Protein AF-A0A429GKK5-F1 (afdb_monomer)

Nearest PDB structures (foldseek):
  6ozf-assembly1_A  TM=9.343E-01  e=2.101E-17  Thermotoga maritima
  6ozg-assembly1_A  TM=9.345E-01  e=4.048E-17  Thermotoga maritima
  4xpu-assembly1_A  TM=9.116E-01  e=2.230E-17  Escherichia coli S88
  3ga2-assembly1_A  TM=8.973E-01  e=1.211E-15  Bacillus subtilis
  4enn-assembly1_A  TM=8.552E-01  e=1.376E-04  Schizosaccharomyces pombe 972h-

Radius of gyration: 22.65 Å; Cα contacts (8 Å, |Δi|>4): 664; chains: 1; bounding box: 56×44×63 Å

InterPro domains:
  IPR007581 Endonuclease V [PF04493] (124-284)
  IPR007581 Endonuclease V [PTHR28511] (121-228)
  IPR007581 Endonuclease V [cd06559] (103-288)
  IPR014048 Methylated-DNA-[protein]-cysteine S-methyltransferase, DNA binding [PF01035] (10-67)
  IPR036217 Methylated DNA-protein cysteine methyltransferase, DNA binding domain [SSF46767] (9-66)
  IPR036388 Winged helix-like DNA-binding domain superfamily [G3DSA:1.10.10.10] (5-100)

Sequence (295 aa):
MSEDLSVLDREVASVISSIPRGKVTTIKTIAESLGDKRATLAVFLSLKKLKNRGIEGWHRVVRENLQADPDAIPLLKAEGVTIRGNAVDRSFITGRVRKSAILLRMRYAQRMMRDSLVLKEVGDVRTAAGVDVAYVGDVAFGACVVMDRNFNVVEKSVVKVKALFPYIPTYLAFREFRPMYLAARRCEFDVLFVDGHGLLHPELFGEACHLGVALRKPTIGAAKSLLVGEIYGNKVFVNGIHLGWVLGGSYISPGNMISIDDSLKISKMFLLNRSQPEPLILAHMESKMASTKQS

Mean predicted aligned error: 6.01 Å

Foldseek 3Di:
DDPPAFPVLVLLLQQLVQQDQLAAEELQLSCVLLPHSLCSVVSVVSLVVCVVVVRPRSLRYAHPQQFTDPVSVVVNVVSVWDADPRHTDPVRYDSDTHRNPNVVVLVVVLLVLVVLFAADAADDWFKEKEWDWDDDPQKIKIKIWMAGLVRDTPDIFIDIDGQSGDDGPPCVLSRTVPRRLVGVLVDDGQEYEYQKQACLAPSRHMSQQVSCSVSVHWYKYWYQDRPDADDDPQFGDHPNHTAFGQDLNTTIGTHGHHHRVVSVVVFVSQDDNHRGGPNNVVSVVNNVVVVVVVD

pLDDT: mean 92.88, std 8.0, range [44.97, 98.81]

Solvent-accessible surface area (backbone atoms only — not comparable to full-atom values): 15082 Å² total; per-residue (Å²): 131,77,95,79,64,36,57,58,41,53,54,51,52,54,28,36,63,48,48,54,87,48,36,31,34,34,43,48,59,52,16,43,26,32,46,39,55,71,32,30,64,44,48,51,56,36,44,54,55,35,48,78,67,67,45,72,43,49,57,37,45,22,43,88,87,32,37,46,52,79,86,21,48,68,59,36,46,77,42,71,40,61,64,59,94,48,39,48,50,74,88,35,58,47,88,72,53,50,70,69,31,54,55,44,51,50,54,47,53,55,55,61,52,50,79,64,59,44,73,34,82,63,76,92,72,61,31,36,22,5,30,24,72,28,72,60,90,61,38,30,19,4,9,17,23,24,22,39,78,84,71,44,78,77,48,74,32,75,35,82,43,72,41,56,41,73,83,31,86,96,44,50,59,71,38,50,44,59,37,31,51,61,8,43,77,71,57,83,63,59,32,35,35,26,81,26,30,2,36,43,28,96,78,55,56,20,49,13,19,53,51,12,52,74,67,73,39,28,14,28,4,45,16,79,64,86,80,52,62,49,78,58,92,52,38,27,25,49,96,87,40,81,40,31,31,57,50,67,70,15,37,37,12,20,23,7,46,24,21,62,68,48,36,52,56,55,44,56,66,46,42,67,104,45,47,56,38,47,33,35,55,50,4,44,50,50,5,44,52,55,42,65,79,74,109

Organism: NCBI:txid2478471

Secondary structure (DSSP, 8-state):
--TT--HHHHHHHHHHTTSPTT-BEEHHHHHHHHT-GGGHHHHHHHHHHHHHTT-TTGGGEE-TT-BPPGGGHHHHHHTT--EETTEEPGGGB--------HHHHHHHHHHHHHTT----------EEEEEEEEEETTEEEEEEEEEETTS-EEEEEEEEEE-SS---TT-HHHHHHHHHHHHHTTS--SEEEESS-SSSSTTS--HHHHHHHHHTS-EEEEESS--S-EEETTEEEETTEEEEEEETTEEEEE-SS--HHHHHHHHHHT--SSSS-HHHHHHHHHHHHHHHHT-

Structure (mmCIF, N/CA/C/O backbone):
data_AF-A0A429GKK5-F1
#
_entry.id   AF-A0A429GKK5-F1
#
loop_
_atom_site.group_PDB
_atom_site.id
_atom_site.type_symbol
_atom_site.label_atom_id
_atom_site.label_alt_id
_atom_site.label_comp_id
_atom_site.label_asym_id
_atom_site.label_entity_id
_atom_site.label_seq_id
_atom_site.pdbx_PDB_ins_code
_atom_site.Cartn_x
_atom_site.Cartn_y
_atom_site.Cartn_z
_atom_site.occupancy
_atom_site.B_iso_or_equiv
_atom_site.auth_seq_id
_atom_site.auth_comp_id
_atom_site.auth_asym_id
_atom_site.auth_atom_id
_atom_site.pdbx_PDB_model_num
ATOM 1 N N . MET A 1 1 ? 0.642 -19.525 -20.343 1.00 44.97 1 MET A N 1
ATOM 2 C CA . MET A 1 1 ? 1.281 -18.219 -20.037 1.00 44.97 1 MET A CA 1
ATOM 3 C C . MET A 1 1 ? 1.795 -18.276 -18.605 1.00 44.97 1 MET A C 1
ATOM 5 O O . MET A 1 1 ? 0.989 -18.510 -17.721 1.00 44.97 1 MET A O 1
ATOM 9 N N . SER A 1 2 ? 3.113 -18.174 -18.390 1.00 46.94 2 SER A N 1
ATOM 10 C CA . SER A 1 2 ? 3.779 -18.574 -17.136 1.00 46.94 2 SER A CA 1
ATOM 11 C C . SER A 1 2 ? 3.206 -17.891 -15.887 1.00 46.94 2 SER A C 1
ATOM 13 O O . SER A 1 2 ? 3.192 -16.660 -15.832 1.00 46.94 2 SER A O 1
ATOM 15 N N . GLU A 1 3 ? 2.842 -18.673 -14.869 1.00 57.91 3 GLU A N 1
ATOM 16 C CA . GLU A 1 3 ? 2.212 -18.259 -13.597 1.00 57.91 3 GLU A CA 1
ATOM 17 C C . GLU A 1 3 ? 3.055 -17.305 -12.721 1.00 57.91 3 GLU A C 1
ATOM 19 O O . GLU A 1 3 ? 2.649 -16.904 -11.632 1.00 57.91 3 GLU A O 1
ATOM 24 N N . ASP A 1 4 ? 4.226 -16.878 -13.199 1.00 72.88 4 ASP A N 1
ATOM 25 C CA . ASP A 1 4 ? 5.244 -16.257 -12.361 1.00 72.88 4 ASP A CA 1
ATOM 26 C C . ASP A 1 4 ? 5.532 -14.766 -12.604 1.00 72.88 4 ASP A C 1
ATOM 28 O O . ASP A 1 4 ? 6.244 -14.136 -11.805 1.00 72.88 4 ASP A O 1
ATOM 32 N N . LEU A 1 5 ? 5.012 -14.194 -13.690 1.00 82.31 5 LEU A N 1
ATOM 33 C CA . LEU A 1 5 ? 5.166 -12.771 -13.997 1.00 82.31 5 LEU A CA 1
ATOM 34 C C . LEU A 1 5 ? 4.079 -11.957 -13.287 1.00 82.31 5 LEU A C 1
ATOM 36 O O . LEU A 1 5 ? 2.891 -12.278 -13.364 1.00 82.31 5 LEU A O 1
ATOM 40 N N . SER A 1 6 ? 4.489 -10.887 -12.604 1.00 84.44 6 SER A N 1
ATOM 41 C CA . SER A 1 6 ? 3.564 -9.932 -11.992 1.00 84.44 6 SER A CA 1
ATOM 42 C C . SER A 1 6 ? 2.737 -9.200 -13.059 1.00 84.44 6 SER A C 1
ATOM 44 O O . SER A 1 6 ? 2.962 -9.338 -14.267 1.00 84.44 6 SER A O 1
ATOM 46 N N . VAL A 1 7 ? 1.739 -8.418 -12.637 1.00 86.00 7 VAL A N 1
ATOM 47 C CA . VAL A 1 7 ? 1.016 -7.539 -13.572 1.00 86.00 7 VAL A CA 1
ATOM 48 C C . VAL A 1 7 ? 1.991 -6.541 -14.200 1.00 86.00 7 VAL A C 1
ATOM 50 O O . VAL A 1 7 ? 2.001 -6.397 -15.418 1.00 86.00 7 VAL A O 1
ATOM 53 N N . LEU A 1 8 ? 2.877 -5.942 -13.395 1.00 88.62 8 LEU A N 1
ATOM 54 C CA . LEU A 1 8 ? 3.890 -5.017 -13.904 1.00 88.62 8 LEU A CA 1
ATOM 55 C C . LEU A 1 8 ? 4.840 -5.697 -14.895 1.00 88.62 8 LEU A C 1
ATOM 57 O O . LEU A 1 8 ? 5.134 -5.115 -15.930 1.00 88.62 8 LEU A O 1
ATOM 61 N N . ASP A 1 9 ? 5.282 -6.927 -14.615 1.00 91.38 9 ASP A N 1
ATOM 62 C CA . ASP A 1 9 ? 6.196 -7.650 -15.508 1.00 91.38 9 ASP A CA 1
ATOM 63 C C . ASP A 1 9 ? 5.600 -7.853 -16.901 1.00 91.38 9 ASP A C 1
ATOM 65 O O . ASP A 1 9 ? 6.290 -7.700 -17.906 1.00 91.38 9 ASP A O 1
ATOM 69 N N . ARG A 1 10 ? 4.303 -8.166 -16.965 1.00 91.62 10 ARG A N 1
ATOM 70 C CA . ARG A 1 10 ? 3.584 -8.326 -18.233 1.00 91.62 10 ARG A CA 1
ATOM 71 C C . ARG A 1 10 ? 3.420 -7.000 -18.969 1.00 91.62 10 ARG A C 1
ATOM 73 O O . ARG A 1 10 ? 3.571 -6.962 -20.188 1.00 91.62 10 ARG A O 1
ATOM 80 N N . GLU A 1 11 ? 3.165 -5.917 -18.242 1.00 93.56 11 GLU A N 1
ATOM 81 C CA . GLU A 1 11 ? 3.092 -4.576 -18.826 1.00 93.56 11 GLU A CA 1
ATOM 82 C C . GLU A 1 11 ? 4.455 -4.125 -19.364 1.00 93.56 11 GLU A C 1
ATOM 84 O O . GLU A 1 11 ? 4.542 -3.698 -20.512 1.00 93.56 11 GLU A O 1
ATOM 89 N N . VAL A 1 12 ? 5.539 -4.307 -18.601 1.00 94.81 12 VAL A N 1
ATOM 90 C CA . VAL A 1 12 ? 6.910 -4.017 -19.054 1.00 94.81 12 VAL A CA 1
ATOM 91 C C . VAL A 1 12 ? 7.259 -4.861 -20.277 1.00 94.81 12 VAL A C 1
ATOM 93 O O . VAL A 1 12 ? 7.717 -4.297 -21.267 1.00 94.81 12 VAL A O 1
ATOM 96 N N . ALA A 1 13 ? 6.984 -6.171 -20.254 1.00 94.88 13 ALA A N 1
ATOM 97 C CA . ALA A 1 13 ? 7.204 -7.067 -21.391 1.00 94.88 13 ALA A CA 1
ATOM 98 C C . ALA A 1 13 ? 6.488 -6.572 -22.657 1.00 94.88 13 ALA A C 1
ATOM 100 O O . ALA A 1 13 ? 7.047 -6.595 -23.752 1.00 94.88 13 ALA A O 1
ATOM 101 N N . SER A 1 14 ? 5.268 -6.054 -22.508 1.00 94.50 14 SER A N 1
ATOM 102 C CA . SER A 1 14 ? 4.553 -5.498 -23.645 1.00 94.50 14 SER A CA 1
ATOM 103 C C . SER A 1 14 ? 5.065 -4.132 -24.109 1.00 94.50 14 SER A C 1
ATOM 105 O O . SER A 1 14 ? 4.916 -3.805 -25.288 1.00 94.50 14 SER A O 1
ATOM 107 N N . VAL A 1 15 ? 5.618 -3.307 -23.220 1.00 95.31 15 VAL A N 1
ATOM 108 C CA . VAL A 1 15 ? 6.253 -2.049 -23.629 1.00 95.31 15 VAL A CA 1
ATOM 109 C C . VAL A 1 15 ? 7.536 -2.350 -24.400 1.00 95.31 15 VAL A C 1
ATOM 111 O O . VAL A 1 15 ? 7.724 -1.802 -25.486 1.00 95.31 15 VAL A O 1
ATOM 114 N N . ILE A 1 16 ? 8.386 -3.258 -23.911 1.00 95.88 16 ILE A N 1
ATOM 115 C CA . ILE A 1 16 ? 9.652 -3.581 -24.588 1.00 95.88 16 ILE A CA 1
ATOM 116 C C . ILE A 1 16 ? 9.437 -4.246 -25.950 1.00 95.88 16 ILE A C 1
ATOM 118 O O . ILE A 1 16 ? 10.180 -3.956 -26.884 1.00 95.88 16 ILE A O 1
ATOM 122 N N . SER A 1 17 ? 8.379 -5.050 -26.110 1.00 94.06 17 SER A N 1
ATOM 123 C CA . SER A 1 17 ? 8.048 -5.674 -27.398 1.00 94.06 17 SER A CA 1
ATOM 124 C C . SER A 1 17 ? 7.627 -4.659 -28.468 1.00 94.06 17 SER A C 1
ATOM 126 O O . SER A 1 17 ? 7.609 -4.987 -29.649 1.00 94.06 17 SER A O 1
ATOM 128 N N . SER A 1 18 ? 7.278 -3.429 -28.072 1.00 94.75 18 SER A N 1
ATOM 129 C CA . SER A 1 18 ? 6.947 -2.340 -28.998 1.00 94.75 18 SER A CA 1
ATOM 130 C C . SER A 1 18 ? 8.163 -1.538 -29.470 1.00 94.75 18 SER A C 1
ATOM 132 O O . SER A 1 18 ? 8.021 -0.701 -30.360 1.00 94.75 18 SER A O 1
ATOM 134 N N . ILE A 1 19 ? 9.346 -1.767 -28.883 1.00 95.94 19 ILE A N 1
ATOM 135 C CA . ILE A 1 19 ? 10.573 -1.061 -29.261 1.00 95.94 19 ILE A CA 1
ATOM 136 C C . ILE A 1 19 ? 11.063 -1.632 -30.602 1.00 95.94 19 ILE A C 1
ATOM 138 O O . ILE A 1 19 ? 11.375 -2.829 -30.666 1.00 95.94 19 ILE A O 1
ATOM 142 N N . PRO A 1 20 ? 11.162 -0.808 -31.665 1.00 95.19 20 PRO A N 1
ATOM 143 C CA . PRO A 1 20 ? 11.623 -1.270 -32.967 1.00 95.19 20 PRO A CA 1
ATOM 144 C C . PRO A 1 20 ? 13.036 -1.852 -32.906 1.00 95.19 20 PRO A C 1
ATOM 146 O O . PRO A 1 20 ? 13.891 -1.361 -32.167 1.00 95.19 20 PRO A O 1
ATOM 149 N N . ARG A 1 21 ? 13.292 -2.862 -33.740 1.00 95.62 21 ARG A N 1
ATOM 150 C CA . ARG A 1 21 ? 14.637 -3.402 -33.955 1.00 95.62 21 ARG A CA 1
ATOM 151 C C . ARG A 1 21 ? 15.584 -2.283 -34.405 1.00 95.62 21 ARG A C 1
ATOM 153 O O . ARG A 1 21 ? 15.199 -1.441 -35.216 1.00 95.62 21 ARG A O 1
ATOM 160 N N . GLY A 1 22 ? 16.799 -2.258 -33.866 1.00 96.25 22 GLY A N 1
ATOM 161 C CA . GLY A 1 22 ? 17.778 -1.210 -34.174 1.00 96.25 22 GLY A CA 1
ATOM 162 C C . GLY A 1 22 ? 17.460 0.138 -33.520 1.00 96.25 22 GLY A C 1
ATOM 163 O O . GLY A 1 22 ? 17.993 1.164 -33.929 1.00 96.25 22 GLY A O 1
ATOM 164 N N . LYS A 1 23 ? 16.580 0.171 -32.515 1.00 97.81 23 LYS A N 1
ATOM 165 C CA . LYS A 1 23 ? 16.337 1.337 -31.660 1.00 97.81 23 LYS A CA 1
ATOM 166 C C . LYS A 1 23 ? 16.451 0.944 -30.192 1.00 97.81 23 LYS A C 1
ATOM 168 O O . LYS A 1 23 ? 16.241 -0.210 -29.831 1.00 97.81 23 LYS A O 1
ATOM 173 N N . VAL A 1 24 ? 16.766 1.924 -29.348 1.00 97.44 24 VAL A N 1
ATOM 174 C CA . VAL A 1 24 ? 16.831 1.758 -27.892 1.00 97.44 24 VAL A CA 1
ATOM 175 C C . VAL A 1 24 ? 15.932 2.759 -27.179 1.00 97.44 24 VAL A C 1
ATOM 177 O O . VAL A 1 24 ? 15.660 3.845 -27.688 1.00 97.44 24 VAL A O 1
ATOM 180 N N . THR A 1 25 ? 15.490 2.422 -25.975 1.00 97.69 25 THR A N 1
ATOM 181 C CA . THR A 1 25 ? 14.787 3.350 -25.079 1.00 97.69 25 THR A CA 1
ATOM 182 C C . THR A 1 25 ? 15.378 3.284 -23.675 1.00 97.69 25 THR A C 1
ATOM 184 O O . THR A 1 25 ? 16.184 2.399 -23.388 1.00 97.69 25 THR A O 1
ATOM 187 N N . THR A 1 26 ? 14.995 4.199 -22.786 1.00 97.31 26 THR A N 1
ATOM 188 C CA . THR A 1 26 ? 15.508 4.200 -21.412 1.00 97.31 26 THR A CA 1
ATOM 189 C C . THR A 1 26 ? 14.529 3.585 -20.416 1.00 97.31 26 THR A C 1
ATOM 191 O O . THR A 1 26 ? 13.312 3.565 -20.622 1.00 97.31 26 THR A O 1
ATOM 194 N N . ILE A 1 27 ? 15.057 3.117 -19.281 1.00 96.69 27 ILE A N 1
ATOM 195 C CA . ILE A 1 27 ? 14.243 2.632 -18.153 1.00 96.69 27 ILE A CA 1
ATOM 196 C C . ILE A 1 27 ? 13.226 3.699 -17.709 1.00 96.69 27 ILE A C 1
ATOM 198 O O . ILE A 1 27 ? 12.074 3.361 -17.427 1.00 96.69 27 ILE A O 1
ATOM 202 N N . LYS A 1 28 ? 13.609 4.984 -17.672 1.00 95.00 28 LYS A N 1
ATOM 203 C CA . LYS A 1 28 ? 12.687 6.068 -17.304 1.00 95.00 28 LYS A CA 1
ATOM 204 C C . LYS A 1 28 ? 11.595 6.259 -18.345 1.00 95.00 28 LYS A C 1
ATOM 206 O O . LYS A 1 28 ? 10.446 6.403 -17.945 1.00 95.00 28 LYS A O 1
ATOM 211 N N . THR A 1 29 ? 11.907 6.208 -19.644 1.00 95.62 29 THR A N 1
ATOM 212 C CA . THR A 1 29 ? 10.883 6.296 -20.699 1.00 95.62 29 THR A CA 1
ATOM 213 C C . THR A 1 29 ? 9.854 5.176 -20.558 1.00 95.62 29 THR A C 1
ATOM 215 O O . THR A 1 29 ? 8.654 5.422 -20.681 1.00 95.62 29 THR A O 1
ATOM 218 N N . ILE A 1 30 ? 10.285 3.960 -20.205 1.00 96.31 30 ILE A N 1
ATOM 219 C CA . ILE A 1 30 ? 9.356 2.871 -19.884 1.00 96.31 30 ILE A CA 1
ATOM 220 C C . ILE A 1 30 ? 8.530 3.216 -18.639 1.00 96.31 30 ILE A C 1
ATOM 222 O O . ILE A 1 30 ? 7.307 3.130 -18.700 1.00 96.31 30 ILE A O 1
ATOM 226 N N . ALA A 1 31 ? 9.139 3.659 -17.537 1.00 93.69 31 ALA A N 1
ATOM 227 C CA . ALA A 1 31 ? 8.407 4.044 -16.323 1.00 93.69 31 ALA A CA 1
ATOM 228 C C . ALA A 1 31 ? 7.354 5.144 -16.584 1.00 93.69 31 ALA A C 1
ATOM 230 O O . ALA A 1 31 ? 6.212 5.051 -16.130 1.00 93.69 31 ALA A O 1
ATOM 231 N N . GLU A 1 32 ? 7.699 6.152 -17.382 1.00 93.88 32 GLU A N 1
ATOM 232 C CA . GLU A 1 32 ? 6.785 7.205 -17.829 1.00 93.88 32 GLU A CA 1
ATOM 233 C C . GLU A 1 32 ? 5.659 6.647 -18.711 1.00 93.88 32 GLU A C 1
ATOM 235 O O . GLU A 1 32 ? 4.502 7.024 -18.530 1.00 93.88 32 GLU A O 1
ATOM 240 N N . SER A 1 33 ? 5.950 5.688 -19.598 1.00 93.75 33 SER A N 1
ATOM 241 C CA . SER A 1 33 ? 4.934 5.011 -20.421 1.00 93.75 33 SER A CA 1
ATOM 242 C C . SER A 1 33 ? 3.950 4.163 -19.601 1.00 93.75 33 SER A C 1
ATOM 244 O O . SER A 1 33 ? 2.792 3.994 -19.998 1.00 93.75 33 SER A O 1
ATOM 246 N N . LEU A 1 34 ? 4.385 3.657 -18.440 1.00 92.44 34 LEU A N 1
ATOM 247 C CA . LEU A 1 34 ? 3.528 2.982 -17.464 1.00 92.44 34 LEU A CA 1
ATOM 248 C C . LEU A 1 34 ? 2.672 3.978 -16.675 1.00 92.44 34 LEU A C 1
ATOM 250 O O . LEU A 1 34 ? 1.641 3.585 -16.133 1.00 92.44 34 LEU A O 1
ATOM 254 N N . GLY A 1 35 ? 3.058 5.256 -16.650 1.00 89.44 35 GLY A N 1
ATOM 255 C CA . GLY A 1 35 ? 2.281 6.354 -16.083 1.00 89.44 35 GLY A CA 1
ATOM 256 C C . GLY A 1 35 ? 2.940 7.104 -14.923 1.00 89.44 35 GLY A C 1
ATOM 257 O O . GLY A 1 35 ? 2.361 8.080 -14.452 1.00 89.44 35 GLY A O 1
ATOM 258 N N . ASP A 1 36 ? 4.118 6.682 -14.446 1.00 86.81 36 ASP A N 1
ATOM 259 C CA . ASP A 1 36 ? 4.827 7.372 -13.361 1.00 86.81 36 ASP A CA 1
ATOM 260 C C . ASP A 1 36 ? 6.330 7.047 -13.351 1.00 86.81 36 ASP A C 1
ATOM 262 O O . ASP A 1 36 ? 6.737 5.897 -13.170 1.00 86.81 36 ASP A O 1
ATOM 266 N N . LYS A 1 37 ? 7.183 8.074 -13.457 1.00 88.62 37 LYS A N 1
ATOM 267 C CA . LYS A 1 37 ? 8.650 7.921 -13.439 1.00 88.62 37 LYS A CA 1
ATOM 268 C C . LYS A 1 37 ? 9.188 7.256 -12.163 1.00 88.62 37 LYS A C 1
ATOM 270 O O . LYS A 1 37 ? 10.267 6.659 -12.192 1.00 88.62 37 LYS A O 1
ATOM 275 N N . ARG A 1 38 ? 8.448 7.309 -11.046 1.00 86.25 38 ARG A N 1
ATOM 276 C CA . ARG A 1 38 ? 8.818 6.648 -9.777 1.00 86.25 38 ARG A CA 1
ATOM 277 C C . ARG A 1 38 ? 8.877 5.123 -9.893 1.00 86.25 38 ARG A C 1
ATOM 279 O O . ARG A 1 38 ? 9.513 4.480 -9.064 1.00 86.25 38 ARG A O 1
ATOM 286 N N . ALA A 1 39 ? 8.307 4.547 -10.952 1.00 89.50 39 ALA A N 1
ATOM 287 C CA . ALA A 1 39 ? 8.402 3.124 -11.258 1.00 89.50 39 ALA A CA 1
ATOM 288 C C . ALA A 1 39 ? 9.780 2.671 -11.776 1.00 89.50 39 ALA A C 1
ATOM 290 O O . ALA A 1 39 ? 9.970 1.478 -11.981 1.00 89.50 39 ALA A O 1
ATOM 291 N N . THR A 1 40 ? 10.750 3.574 -11.966 1.00 92.81 40 THR A N 1
ATOM 292 C CA . THR A 1 40 ? 12.077 3.272 -12.547 1.00 92.81 40 THR A CA 1
ATOM 293 C C . THR A 1 40 ? 12.766 2.052 -11.917 1.00 92.81 40 THR A C 1
ATOM 295 O O . THR A 1 40 ? 13.234 1.175 -12.642 1.00 92.81 40 THR A O 1
ATOM 298 N N . LEU A 1 41 ? 12.794 1.942 -10.582 1.00 89.44 41 LEU A N 1
ATOM 299 C CA . LEU A 1 41 ? 13.400 0.784 -9.909 1.00 89.44 41 LEU A CA 1
ATOM 300 C C . LEU A 1 41 ? 12.624 -0.511 -10.186 1.00 89.44 41 LEU A C 1
ATOM 302 O O . LEU A 1 41 ? 13.227 -1.544 -10.468 1.00 89.44 41 LEU A O 1
ATOM 306 N N . ALA A 1 42 ? 11.294 -0.457 -10.149 1.00 90.56 42 ALA A N 1
ATOM 307 C CA . ALA A 1 42 ? 10.455 -1.616 -10.425 1.00 90.56 42 ALA A CA 1
ATOM 308 C C . ALA A 1 42 ? 10.573 -2.081 -11.884 1.00 90.56 42 ALA A C 1
ATOM 310 O O . ALA A 1 42 ? 10.662 -3.281 -12.131 1.00 90.56 42 ALA A O 1
ATOM 311 N N . VAL A 1 43 ? 10.669 -1.149 -12.840 1.00 94.06 43 VAL A N 1
ATOM 312 C CA . VAL A 1 43 ? 10.968 -1.459 -14.247 1.00 94.06 43 VAL A CA 1
ATOM 313 C C . VAL A 1 43 ? 12.335 -2.128 -14.367 1.00 94.06 43 VAL A C 1
ATOM 315 O O . VAL A 1 43 ? 12.450 -3.154 -15.027 1.00 94.06 43 VAL A O 1
ATOM 318 N N . PHE A 1 44 ? 13.367 -1.606 -13.700 1.00 93.81 44 PHE A N 1
ATOM 319 C CA . PHE A 1 44 ? 14.701 -2.212 -13.719 1.00 93.81 44 PHE A CA 1
ATOM 320 C C . PHE A 1 44 ? 14.711 -3.653 -13.181 1.00 93.81 44 PHE A C 1
ATOM 322 O O . PHE A 1 44 ? 15.302 -4.540 -13.797 1.00 93.81 44 PHE A O 1
ATOM 329 N N . LEU A 1 45 ? 14.038 -3.905 -12.055 1.00 91.69 45 LEU A N 1
ATOM 330 C CA . LEU A 1 45 ? 13.908 -5.251 -11.486 1.00 91.69 45 LEU A CA 1
ATOM 331 C C . LEU A 1 45 ? 13.117 -6.185 -12.411 1.00 91.69 45 LEU A C 1
ATOM 333 O O . LEU A 1 45 ? 13.509 -7.336 -12.608 1.00 91.69 45 LEU A O 1
ATOM 337 N N . SER A 1 46 ? 12.056 -5.669 -13.030 1.00 93.38 46 SER A N 1
ATOM 338 C CA . SER A 1 46 ? 11.276 -6.400 -14.024 1.00 93.38 46 SER A CA 1
ATOM 339 C C . SER A 1 46 ? 12.125 -6.790 -15.239 1.00 93.38 46 SER A C 1
ATOM 341 O O . SER A 1 46 ? 12.143 -7.956 -15.626 1.00 93.38 46 SER A O 1
ATOM 343 N N . LEU A 1 47 ? 12.933 -5.870 -15.779 1.00 94.69 47 LEU A N 1
ATOM 344 C CA . LEU A 1 47 ? 13.834 -6.139 -16.906 1.00 94.69 47 LEU A CA 1
ATOM 345 C C . LEU A 1 47 ? 14.843 -7.249 -16.601 1.00 94.69 47 LEU A C 1
ATOM 347 O O . LEU A 1 47 ? 15.057 -8.112 -17.448 1.00 94.69 47 LEU A O 1
ATOM 351 N N . LYS A 1 48 ? 15.413 -7.289 -15.388 1.00 93.25 48 LYS A N 1
ATOM 352 C CA . LYS A 1 48 ? 16.280 -8.405 -14.966 1.00 93.25 48 LYS A CA 1
ATOM 353 C C . LYS A 1 48 ? 15.547 -9.745 -15.011 1.00 93.25 48 LYS A C 1
ATOM 355 O O . LYS A 1 48 ? 16.090 -10.735 -15.489 1.00 93.25 48 LYS A O 1
ATOM 360 N N . LYS A 1 49 ? 14.303 -9.780 -14.531 1.00 91.56 49 LYS A N 1
ATOM 361 C CA . LYS A 1 49 ? 13.476 -10.991 -14.525 1.00 91.56 49 LYS A CA 1
ATOM 362 C C . LYS A 1 49 ? 13.110 -11.439 -15.942 1.00 91.56 49 LYS A C 1
ATOM 364 O O . LYS A 1 49 ? 13.145 -12.633 -16.224 1.00 91.56 49 LYS A O 1
ATOM 369 N N . LEU A 1 50 ? 12.796 -10.494 -16.828 1.00 94.00 50 LEU A N 1
ATOM 370 C CA . LEU A 1 50 ? 12.504 -10.749 -18.241 1.00 94.00 50 LEU A CA 1
ATOM 371 C C . LEU A 1 50 ? 13.744 -11.257 -18.993 1.00 94.00 50 LEU A C 1
ATOM 373 O O . LEU A 1 50 ? 13.641 -12.261 -19.697 1.00 94.00 50 LEU A O 1
ATOM 377 N N . LYS A 1 51 ? 14.917 -10.648 -18.760 1.00 94.50 51 LYS A N 1
ATOM 378 C CA . LYS A 1 51 ? 16.226 -11.109 -19.258 1.00 94.50 51 LYS A CA 1
ATOM 379 C C . LYS A 1 51 ? 16.499 -12.557 -18.856 1.00 94.50 51 LYS A C 1
ATOM 381 O O . LYS A 1 51 ? 16.738 -13.394 -19.718 1.00 94.50 51 LYS A O 1
ATOM 386 N N . ASN A 1 52 ? 16.376 -12.876 -17.566 1.00 92.44 52 ASN A N 1
ATOM 387 C CA . ASN A 1 52 ? 16.614 -14.229 -17.047 1.00 92.44 52 ASN A CA 1
ATOM 388 C C . ASN A 1 52 ? 15.643 -15.280 -17.614 1.00 92.44 52 ASN A C 1
ATOM 390 O O . ASN A 1 52 ? 15.915 -16.473 -17.537 1.00 92.44 52 ASN A O 1
ATOM 394 N N . ARG A 1 53 ? 14.506 -14.847 -18.168 1.00 90.62 53 ARG A N 1
ATOM 395 C CA . ARG A 1 53 ? 13.512 -15.710 -18.820 1.00 90.62 53 ARG A CA 1
ATOM 396 C C . ARG A 1 53 ? 13.629 -15.739 -20.342 1.00 90.62 53 ARG A C 1
ATOM 398 O O . ARG A 1 53 ? 12.794 -16.366 -20.984 1.00 90.62 53 ARG A O 1
ATOM 405 N N . GLY A 1 54 ? 14.614 -15.051 -20.918 1.00 91.44 54 GLY A N 1
ATOM 406 C CA . GLY A 1 54 ? 14.804 -14.982 -22.365 1.00 91.44 54 GLY A CA 1
ATOM 407 C C . GLY A 1 54 ? 13.680 -14.254 -23.109 1.00 91.44 54 GLY A C 1
ATOM 408 O O . GLY A 1 54 ? 13.486 -14.499 -24.295 1.00 91.44 54 GLY A O 1
ATOM 409 N N . ILE A 1 55 ? 12.918 -13.378 -22.441 1.00 92.75 55 ILE A N 1
ATOM 410 C CA . ILE A 1 55 ? 11.862 -12.594 -23.098 1.00 92.75 55 ILE A CA 1
ATOM 411 C C . ILE A 1 55 ? 12.509 -11.545 -24.000 1.00 92.75 55 ILE A C 1
ATOM 413 O O . ILE A 1 55 ? 13.192 -10.660 -23.496 1.00 92.75 55 ILE A O 1
ATOM 417 N N . GLU A 1 56 ? 12.280 -11.620 -25.312 1.00 92.69 56 GLU A N 1
ATOM 418 C CA . GLU A 1 56 ? 12.894 -10.730 -26.306 1.00 92.69 56 GLU A CA 1
ATOM 419 C C . GLU A 1 56 ? 12.627 -9.232 -26.044 1.00 92.69 56 GLU A C 1
ATOM 421 O O . GLU A 1 56 ? 11.621 -8.837 -25.453 1.00 92.69 56 GLU A O 1
ATOM 426 N N . GLY A 1 57 ? 13.536 -8.374 -26.517 1.00 93.88 57 GLY A N 1
ATOM 427 C CA . GLY A 1 57 ? 13.404 -6.916 -26.477 1.00 93.88 57 GLY A CA 1
ATOM 428 C C . GLY A 1 57 ? 14.001 -6.270 -25.227 1.00 93.88 57 GLY A C 1
ATOM 429 O O . GLY A 1 57 ? 14.234 -5.063 -25.229 1.00 93.88 57 GLY A O 1
ATOM 430 N N . TRP A 1 58 ? 14.324 -7.052 -24.189 1.00 96.31 58 TRP A N 1
ATOM 431 C CA . TRP A 1 58 ? 14.952 -6.550 -22.957 1.00 96.31 58 TRP A CA 1
ATOM 432 C C . TRP A 1 58 ? 16.274 -5.820 -23.237 1.00 96.31 58 TRP A C 1
ATOM 434 O O . TRP A 1 58 ? 16.580 -4.821 -22.588 1.00 96.31 58 TRP A O 1
ATOM 444 N N . HIS A 1 59 ? 17.030 -6.289 -24.236 1.00 96.94 59 HIS A N 1
ATOM 445 C CA . HIS A 1 59 ? 18.328 -5.747 -24.641 1.00 96.94 59 HIS A CA 1
ATOM 446 C C . HIS A 1 59 ? 18.221 -4.368 -25.298 1.00 96.94 59 HIS A C 1
ATOM 448 O O . HIS A 1 59 ? 19.205 -3.639 -25.343 1.00 96.94 59 HIS A O 1
ATOM 454 N N . ARG A 1 60 ? 17.027 -3.970 -25.760 1.00 97.81 60 ARG A N 1
ATOM 455 C CA . ARG A 1 60 ? 16.753 -2.645 -26.343 1.00 97.81 60 ARG A CA 1
ATOM 456 C C . ARG A 1 60 ? 16.510 -1.563 -25.284 1.00 97.81 60 ARG A C 1
ATOM 458 O O . ARG A 1 60 ? 16.185 -0.426 -25.627 1.00 97.81 60 ARG A O 1
ATOM 465 N N . VAL A 1 61 ? 16.666 -1.888 -23.999 1.00 97.56 61 VAL A N 1
ATOM 466 C CA . VAL A 1 61 ? 16.473 -0.952 -22.887 1.00 97.56 61 VAL A CA 1
ATOM 467 C C . VAL A 1 61 ? 17.804 -0.606 -22.228 1.00 97.56 61 VAL A C 1
ATOM 469 O O . VAL A 1 61 ? 18.529 -1.481 -21.760 1.00 97.56 61 VAL A O 1
ATOM 472 N N . VAL A 1 62 ? 18.106 0.689 -22.144 1.00 97.00 62 VAL A N 1
ATOM 473 C CA . VAL A 1 62 ? 19.352 1.222 -21.576 1.00 97.00 62 VAL A CA 1
ATOM 474 C C . VAL A 1 62 ? 19.099 2.072 -20.330 1.00 97.00 62 VAL A C 1
ATOM 476 O O . VAL A 1 62 ? 17.971 2.471 -20.021 1.00 97.00 62 VAL A O 1
ATOM 479 N N . ARG A 1 63 ? 20.164 2.369 -19.582 1.00 95.44 63 ARG A N 1
ATOM 480 C CA . ARG A 1 63 ? 20.115 3.333 -18.473 1.00 95.44 63 ARG A CA 1
ATOM 481 C C . ARG A 1 63 ? 19.902 4.761 -18.990 1.00 95.44 63 ARG A C 1
ATOM 483 O O . ARG A 1 63 ? 20.130 5.052 -20.158 1.00 95.44 63 ARG A O 1
ATOM 490 N N . GLU A 1 64 ? 19.538 5.675 -18.091 1.00 93.12 64 GLU A N 1
ATOM 491 C CA . GLU A 1 64 ? 19.354 7.104 -18.409 1.00 93.12 64 GLU A CA 1
ATOM 492 C C . GLU A 1 64 ? 20.588 7.763 -19.035 1.00 93.12 64 GLU A C 1
ATOM 494 O O . GLU A 1 64 ? 20.474 8.614 -19.909 1.00 93.12 64 GLU A O 1
ATOM 499 N N . ASN A 1 65 ? 21.781 7.340 -18.619 1.00 94.19 65 ASN A N 1
ATOM 500 C CA . ASN A 1 65 ? 23.051 7.798 -19.178 1.00 94.19 65 ASN A CA 1
ATOM 501 C C . ASN A 1 65 ? 23.464 7.039 -20.455 1.00 94.19 65 ASN A C 1
ATOM 503 O O . ASN A 1 65 ? 24.628 7.103 -20.845 1.00 94.19 65 ASN A O 1
ATOM 507 N N . LEU A 1 66 ? 22.528 6.320 -21.087 1.00 95.38 66 LEU A N 1
ATOM 508 C CA . LEU A 1 66 ? 22.693 5.572 -22.341 1.00 95.38 66 LEU A CA 1
ATOM 509 C C . LEU A 1 66 ? 23.707 4.431 -22.277 1.00 95.38 66 LEU A C 1
ATOM 511 O O . LEU A 1 66 ? 24.238 3.995 -23.296 1.00 95.38 66 LEU A O 1
ATOM 515 N N . GLN A 1 67 ? 23.954 3.932 -21.070 1.00 97.19 67 GLN A N 1
ATOM 516 C CA . GLN A 1 67 ? 24.761 2.742 -20.855 1.00 97.19 67 GLN A CA 1
ATOM 517 C C . GLN A 1 67 ? 23.884 1.499 -21.039 1.00 97.19 67 GLN A C 1
ATOM 519 O O . GLN A 1 67 ? 22.877 1.335 -20.337 1.00 97.19 67 GLN A O 1
ATOM 524 N N . ALA A 1 68 ? 24.266 0.638 -21.981 1.00 96.00 68 ALA A N 1
ATOM 525 C CA . ALA A 1 68 ? 23.659 -0.671 -22.184 1.00 96.00 68 ALA A CA 1
ATOM 526 C C . ALA A 1 68 ? 24.115 -1.673 -21.112 1.00 96.00 68 ALA A C 1
ATOM 528 O O . ALA A 1 68 ? 25.200 -1.554 -20.538 1.00 96.00 68 ALA A O 1
ATOM 529 N N . ASP A 1 69 ? 23.276 -2.674 -20.846 1.00 95.56 69 ASP A N 1
ATOM 530 C CA . ASP A 1 69 ? 23.696 -3.873 -20.117 1.00 95.56 69 ASP A CA 1
ATOM 531 C C . ASP A 1 69 ? 24.755 -4.621 -20.958 1.00 95.56 69 ASP A C 1
ATOM 533 O O . ASP A 1 69 ? 24.561 -4.741 -22.170 1.00 95.56 69 ASP A O 1
ATOM 537 N N . PRO A 1 70 ? 25.867 -5.113 -20.378 1.00 95.94 70 PRO A N 1
ATOM 538 C CA . PRO A 1 70 ? 26.908 -5.803 -21.144 1.00 95.94 70 PRO A CA 1
ATOM 539 C C . PRO A 1 70 ? 26.384 -6.964 -21.996 1.00 95.94 70 PRO A C 1
ATOM 541 O O . PRO A 1 70 ? 26.788 -7.110 -23.150 1.00 95.94 70 PRO A O 1
ATOM 544 N N . ASP A 1 71 ? 25.408 -7.717 -21.482 1.00 95.69 71 ASP A N 1
ATOM 545 C CA . ASP A 1 71 ? 24.832 -8.865 -22.188 1.00 95.69 71 ASP A CA 1
ATOM 546 C C . ASP A 1 71 ? 23.921 -8.428 -23.351 1.00 95.69 71 ASP A C 1
ATOM 548 O O . ASP A 1 71 ? 23.599 -9.221 -24.234 1.00 95.69 71 ASP A O 1
ATOM 552 N N . ALA A 1 72 ? 23.498 -7.159 -23.380 1.00 96.31 72 ALA A N 1
ATOM 553 C CA . ALA A 1 72 ? 22.702 -6.591 -24.464 1.00 96.31 72 ALA A CA 1
ATOM 554 C C . ALA A 1 72 ? 23.561 -6.161 -25.663 1.00 96.31 72 ALA A C 1
ATOM 556 O O . ALA A 1 72 ? 23.048 -6.061 -26.777 1.00 96.31 72 ALA A O 1
ATOM 557 N N . ILE A 1 73 ? 24.858 -5.902 -25.466 1.00 96.81 73 ILE A N 1
ATOM 558 C CA . ILE A 1 73 ? 25.732 -5.306 -26.489 1.00 96.81 73 ILE A CA 1
ATOM 559 C C . ILE A 1 73 ? 25.826 -6.163 -27.760 1.00 96.81 73 ILE A C 1
ATOM 561 O O . ILE A 1 73 ? 25.658 -5.596 -28.844 1.00 96.81 73 ILE A O 1
ATOM 565 N N . PRO A 1 74 ? 26.060 -7.491 -27.693 1.00 97.19 74 PRO A N 1
ATOM 566 C CA . PRO A 1 74 ? 26.124 -8.314 -28.901 1.00 97.19 74 PRO A CA 1
ATOM 567 C C . PRO A 1 74 ? 24.804 -8.293 -29.681 1.00 97.19 74 PRO A C 1
ATOM 569 O O . PRO A 1 74 ? 24.807 -8.170 -30.905 1.00 97.19 74 PRO A O 1
ATOM 572 N N . LEU A 1 75 ? 23.678 -8.334 -28.962 1.00 97.06 75 LEU A N 1
ATOM 573 C CA . LEU A 1 75 ? 22.334 -8.317 -29.539 1.00 97.06 75 LEU A CA 1
ATOM 574 C C . LEU A 1 75 ? 22.038 -6.977 -30.218 1.00 97.06 75 LEU A C 1
ATOM 576 O O . LEU A 1 75 ? 21.571 -6.944 -31.350 1.00 97.06 75 LEU A O 1
ATOM 580 N N . LEU A 1 76 ? 22.371 -5.864 -29.565 1.00 97.62 76 LEU A N 1
ATOM 581 C CA . LEU A 1 76 ? 22.197 -4.522 -30.118 1.00 97.62 76 LEU A CA 1
ATOM 582 C C . LEU A 1 76 ? 23.062 -4.290 -31.363 1.00 97.62 76 LEU A C 1
ATOM 584 O O . LEU A 1 76 ? 22.579 -3.739 -32.352 1.00 97.62 76 LEU A O 1
ATOM 588 N N . LYS A 1 77 ? 24.318 -4.752 -31.356 1.00 97.38 77 LYS A N 1
ATOM 589 C CA . LYS A 1 77 ? 25.193 -4.688 -32.538 1.00 97.38 77 LYS A CA 1
ATOM 590 C C . LYS A 1 77 ? 24.634 -5.508 -33.702 1.00 97.38 77 LYS A C 1
ATOM 592 O O . LYS A 1 77 ? 24.652 -5.028 -34.831 1.00 97.38 77 LYS A O 1
ATOM 597 N N . ALA A 1 78 ? 24.070 -6.687 -33.433 1.00 97.44 78 ALA A N 1
ATOM 598 C CA . ALA A 1 78 ? 23.385 -7.505 -34.439 1.00 97.44 78 ALA A CA 1
ATOM 599 C C . ALA A 1 78 ? 22.100 -6.852 -34.997 1.00 97.44 78 ALA A C 1
ATOM 601 O O . ALA A 1 78 ? 21.567 -7.278 -36.023 1.00 97.44 78 ALA A O 1
ATOM 602 N N . GLU A 1 79 ? 21.592 -5.808 -34.341 1.00 97.50 79 GLU A N 1
ATOM 603 C CA . GLU A 1 79 ? 20.500 -4.962 -34.830 1.00 97.50 79 GLU A CA 1
ATOM 604 C C . GLU A 1 79 ? 20.981 -3.662 -35.497 1.00 97.50 79 GLU A C 1
ATOM 606 O O . GLU A 1 79 ? 20.155 -2.835 -35.880 1.00 97.50 79 GLU A O 1
ATOM 611 N N . GLY A 1 80 ? 22.294 -3.470 -35.650 1.00 97.56 80 GLY A N 1
ATOM 612 C CA . GLY A 1 80 ? 22.884 -2.287 -36.281 1.00 97.56 80 GLY A CA 1
ATOM 613 C C . GLY A 1 80 ? 23.045 -1.078 -35.354 1.00 97.56 80 GLY A C 1
ATOM 614 O O . GLY A 1 80 ? 23.333 0.019 -35.829 1.00 97.56 80 GLY A O 1
ATOM 615 N N . VAL A 1 81 ? 22.873 -1.245 -34.038 1.00 97.69 81 VAL A N 1
ATOM 616 C CA . VAL A 1 81 ? 23.046 -0.153 -33.069 1.00 97.69 81 VAL A CA 1
ATOM 617 C C . VAL A 1 81 ? 24.530 0.144 -32.856 1.00 97.69 81 VAL A C 1
ATOM 619 O O . VAL A 1 81 ? 25.321 -0.747 -32.540 1.00 97.69 81 VAL A O 1
ATOM 622 N N . THR A 1 82 ? 24.913 1.417 -32.983 1.00 97.69 82 THR A N 1
ATOM 623 C CA . THR A 1 82 ? 26.292 1.858 -32.727 1.00 97.69 82 THR A CA 1
ATOM 624 C C . THR A 1 82 ? 26.547 2.019 -31.228 1.00 97.69 82 THR A C 1
ATOM 626 O O . THR A 1 82 ? 25.841 2.762 -30.543 1.00 97.69 82 THR A O 1
ATOM 629 N N . ILE A 1 83 ? 27.581 1.334 -30.723 1.00 96.25 83 ILE A N 1
ATOM 630 C CA . ILE A 1 83 ? 27.957 1.306 -29.300 1.00 96.25 83 ILE A CA 1
ATOM 631 C C . ILE A 1 83 ? 29.478 1.449 -29.158 1.00 96.25 83 ILE A C 1
ATOM 633 O O . ILE A 1 83 ? 30.227 0.722 -29.816 1.00 96.25 83 ILE A O 1
ATOM 637 N N . ARG A 1 84 ? 29.939 2.343 -28.271 1.00 95.12 84 ARG A N 1
ATOM 638 C CA . ARG A 1 84 ? 31.356 2.495 -27.884 1.00 95.12 84 ARG A CA 1
ATOM 639 C C . ARG A 1 84 ? 31.534 2.138 -26.410 1.00 95.12 84 ARG A C 1
ATOM 641 O O . ARG A 1 84 ? 30.966 2.797 -25.542 1.00 95.12 84 ARG A O 1
ATOM 648 N N . GLY A 1 85 ? 32.306 1.090 -26.120 1.00 94.12 85 GLY A N 1
ATOM 649 C CA . GLY A 1 85 ? 32.284 0.468 -24.792 1.00 94.12 85 GLY A CA 1
ATOM 650 C C . GLY A 1 85 ? 30.867 -0.026 -24.494 1.00 94.12 85 GLY A C 1
ATOM 651 O O . GLY A 1 85 ? 30.365 -0.883 -25.217 1.00 94.12 85 GLY A O 1
ATOM 652 N N . ASN A 1 86 ? 30.205 0.596 -23.516 1.00 94.62 86 ASN A N 1
ATOM 653 C CA . ASN A 1 86 ? 28.798 0.344 -23.180 1.00 94.62 86 ASN A CA 1
ATOM 654 C C . ASN A 1 86 ? 27.869 1.513 -23.567 1.00 94.62 86 ASN A C 1
ATOM 656 O O . ASN A 1 86 ? 26.654 1.419 -23.389 1.00 94.62 86 ASN A O 1
ATOM 660 N N . ALA A 1 87 ? 28.418 2.616 -24.086 1.00 96.94 87 ALA A N 1
ATOM 661 C CA . ALA A 1 87 ? 27.660 3.814 -24.419 1.00 96.94 87 ALA A CA 1
ATOM 662 C C . ALA A 1 87 ? 27.008 3.683 -25.800 1.00 96.94 87 ALA A C 1
ATOM 664 O O . ALA A 1 87 ? 27.700 3.506 -26.808 1.00 96.94 87 ALA A O 1
ATOM 665 N N . VAL A 1 88 ? 25.682 3.794 -25.842 1.00 96.81 88 VAL A N 1
ATOM 666 C CA . VAL A 1 88 ? 24.892 3.768 -27.078 1.00 96.81 88 VAL A CA 1
ATOM 667 C C . VAL A 1 88 ? 24.841 5.157 -27.712 1.00 96.81 88 VAL A C 1
ATOM 669 O O . VAL A 1 88 ? 24.651 6.162 -27.022 1.00 96.81 88 VAL A O 1
ATOM 672 N N . ASP A 1 89 ? 24.990 5.221 -29.036 1.00 97.00 89 ASP A N 1
ATOM 673 C CA . ASP A 1 89 ? 24.850 6.468 -29.785 1.00 97.00 89 ASP A CA 1
ATOM 674 C C . ASP A 1 89 ? 23.409 7.013 -29.702 1.00 97.00 89 ASP A C 1
ATOM 676 O O . ASP A 1 89 ? 22.419 6.291 -29.857 1.00 97.00 89 ASP A O 1
ATOM 680 N N . ARG A 1 90 ? 23.283 8.322 -29.452 1.00 95.62 90 ARG A N 1
ATOM 681 C CA . ARG A 1 90 ? 21.998 8.997 -29.212 1.00 95.62 90 ARG A CA 1
ATOM 682 C C . ARG A 1 90 ? 21.029 8.914 -30.391 1.00 95.62 90 ARG A C 1
ATOM 684 O O . ARG A 1 90 ? 19.822 8.949 -30.169 1.00 95.62 90 ARG A O 1
ATOM 691 N N . SER A 1 91 ? 21.522 8.775 -31.620 1.00 96.44 91 SER A N 1
ATOM 692 C CA . SER A 1 91 ? 20.693 8.662 -32.832 1.00 96.44 91 SER A CA 1
ATOM 693 C C . SER A 1 91 ? 19.803 7.405 -32.858 1.00 96.44 91 SER A C 1
ATOM 695 O O . SER A 1 91 ? 18.803 7.343 -33.586 1.00 96.44 91 SER A O 1
ATOM 697 N N . PHE A 1 92 ? 20.115 6.411 -32.022 1.00 96.69 92 PHE A N 1
ATOM 698 C CA . PHE A 1 92 ? 19.345 5.174 -31.892 1.00 96.69 92 PHE A CA 1
ATOM 699 C C . PHE A 1 92 ? 18.232 5.260 -30.841 1.00 96.69 92 PHE A C 1
ATOM 701 O O . PHE A 1 92 ? 17.405 4.350 -30.765 1.00 96.69 92 PHE A O 1
ATOM 708 N N . ILE A 1 93 ? 18.158 6.343 -30.061 1.00 96.06 93 ILE A N 1
ATOM 709 C CA . ILE A 1 93 ? 17.116 6.516 -29.045 1.00 96.06 93 ILE A CA 1
ATOM 710 C C . ILE A 1 93 ? 15.753 6.715 -29.713 1.00 96.06 93 ILE A C 1
ATOM 712 O O . ILE A 1 93 ? 15.600 7.487 -30.659 1.00 96.06 93 ILE A O 1
ATOM 716 N N . THR A 1 94 ? 14.734 6.052 -29.174 1.00 94.75 94 THR A N 1
ATOM 717 C CA . THR A 1 94 ? 13.330 6.297 -29.492 1.00 94.75 94 THR A CA 1
ATOM 718 C C . THR A 1 94 ? 12.517 6.551 -28.225 1.00 94.75 94 THR A C 1
ATOM 720 O O . THR A 1 94 ? 12.612 5.822 -27.235 1.00 94.75 94 THR A O 1
ATOM 723 N N . GLY A 1 95 ? 11.670 7.582 -28.276 1.00 87.12 95 GLY A N 1
ATOM 724 C CA . GLY A 1 95 ? 10.599 7.806 -27.299 1.00 87.12 95 GLY A CA 1
ATOM 725 C C . GLY A 1 95 ? 9.277 7.134 -27.687 1.00 87.12 95 GLY A C 1
ATOM 726 O O . GLY A 1 95 ? 8.313 7.173 -26.925 1.00 87.12 95 GLY A O 1
ATOM 727 N N . ARG A 1 96 ? 9.197 6.533 -28.883 1.00 86.19 96 ARG A N 1
ATOM 728 C CA . ARG A 1 96 ? 7.997 5.836 -29.360 1.00 86.19 96 ARG A CA 1
ATOM 729 C C . ARG A 1 96 ? 7.961 4.437 -28.757 1.00 86.19 96 ARG A C 1
ATOM 731 O O . ARG A 1 96 ? 8.535 3.508 -29.313 1.00 86.19 96 ARG A O 1
ATOM 738 N N . VAL A 1 97 ? 7.287 4.322 -27.621 1.00 90.69 97 VAL A N 1
ATOM 739 C CA . VAL A 1 97 ? 6.980 3.054 -26.952 1.00 90.69 97 VAL A CA 1
ATOM 740 C C . VAL A 1 97 ? 5.480 2.969 -26.679 1.00 90.69 97 VAL A C 1
ATOM 742 O O . VAL A 1 97 ? 4.798 3.997 -26.580 1.00 90.69 97 VAL A O 1
ATOM 745 N N . ARG A 1 98 ? 4.945 1.752 -26.551 1.00 91.75 98 ARG A N 1
ATOM 746 C CA . ARG A 1 98 ? 3.553 1.523 -26.145 1.00 91.75 98 ARG A CA 1
ATOM 747 C C . ARG A 1 98 ? 3.281 2.253 -24.827 1.00 91.75 98 ARG A C 1
ATOM 749 O O . ARG A 1 98 ? 3.968 2.032 -23.836 1.00 91.75 98 ARG A O 1
ATOM 756 N N . LYS A 1 99 ? 2.233 3.078 -24.791 1.00 89.88 99 LYS A N 1
ATOM 757 C CA . LYS A 1 99 ? 1.734 3.678 -23.547 1.00 89.88 99 LYS A CA 1
ATOM 758 C C . LYS A 1 99 ? 0.772 2.706 -22.872 1.00 89.88 99 LYS A C 1
ATOM 760 O O . LYS A 1 99 ? -0.377 2.583 -23.286 1.00 89.88 99 LYS A O 1
ATOM 765 N N . SER A 1 100 ? 1.252 2.003 -21.852 1.00 85.69 100 SER A N 1
ATOM 766 C CA . SER A 1 100 ? 0.406 1.160 -20.999 1.00 85.69 100 SER A CA 1
ATOM 767 C C . SER A 1 100 ? -0.503 2.020 -20.114 1.00 85.69 100 SER A C 1
ATOM 769 O O . SER A 1 100 ? -1.707 1.776 -20.021 1.00 85.69 100 SER A O 1
ATOM 771 N N . ALA A 1 101 ? 0.070 3.060 -19.493 1.00 86.56 101 ALA A N 1
ATOM 772 C CA . ALA A 1 101 ? -0.595 3.927 -18.522 1.00 86.56 101 ALA A CA 1
ATOM 773 C C . ALA A 1 101 ? -1.271 3.168 -17.356 1.00 86.56 101 ALA A C 1
ATOM 775 O O . ALA A 1 101 ? -2.162 3.715 -16.705 1.00 86.56 101 ALA A O 1
ATOM 776 N N . ILE A 1 102 ? -0.865 1.924 -17.064 1.00 84.62 102 ILE A N 1
ATOM 777 C CA . ILE A 1 102 ? -1.446 1.108 -15.990 1.00 84.62 102 ILE A CA 1
ATOM 778 C C . ILE A 1 102 ? -1.401 1.816 -14.630 1.00 84.62 102 ILE A C 1
ATOM 780 O O . ILE A 1 102 ? -2.394 1.813 -13.910 1.00 84.62 102 ILE A O 1
ATOM 784 N N . LEU A 1 103 ? -0.310 2.516 -14.309 1.00 84.38 103 LEU A N 1
ATOM 785 C CA . LEU A 1 103 ? -0.154 3.254 -13.053 1.00 84.38 103 LEU A CA 1
ATOM 786 C C . LEU A 1 103 ? -1.089 4.467 -12.975 1.00 84.38 103 LEU A C 1
ATOM 788 O O . LEU A 1 103 ? -1.550 4.824 -11.890 1.00 84.38 103 LEU A O 1
ATOM 792 N N . LEU A 1 104 ? -1.398 5.089 -14.116 1.00 82.75 104 LEU A N 1
ATOM 793 C CA . LEU A 1 104 ? -2.398 6.157 -14.190 1.00 82.75 104 LEU A CA 1
ATOM 794 C C . LEU A 1 104 ? -3.808 5.591 -14.023 1.00 82.75 104 LEU A C 1
ATOM 796 O O . LEU A 1 104 ? -4.590 6.144 -13.255 1.00 82.75 104 LEU A O 1
ATOM 800 N N . ARG A 1 105 ? -4.120 4.465 -14.676 1.00 84.12 105 ARG A N 1
ATOM 801 C CA . ARG A 1 105 ? -5.416 3.778 -14.540 1.00 84.12 105 ARG A CA 1
ATOM 802 C C . ARG A 1 105 ? -5.662 3.304 -13.114 1.00 84.12 105 ARG A C 1
ATOM 804 O O . ARG A 1 105 ? -6.760 3.470 -12.605 1.00 84.12 105 ARG A O 1
ATOM 811 N N . MET A 1 106 ? -4.637 2.767 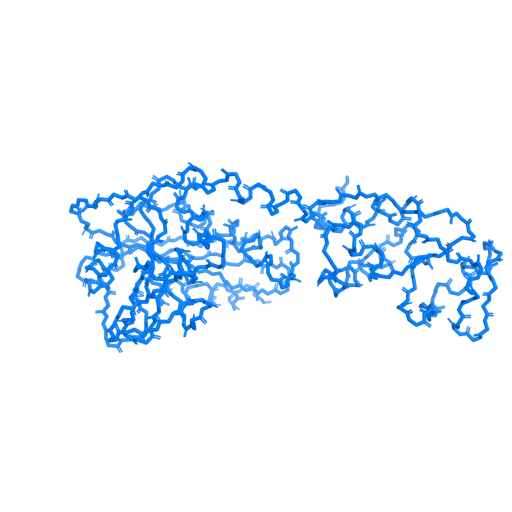-12.457 1.00 82.50 106 MET A N 1
ATOM 812 C CA . MET A 1 106 ? -4.685 2.373 -11.051 1.00 82.50 106 MET A CA 1
ATOM 813 C C . MET A 1 106 ? -5.007 3.578 -10.159 1.00 82.50 106 MET A C 1
ATOM 815 O O . MET A 1 106 ? -5.956 3.521 -9.380 1.00 82.50 106 MET A O 1
ATOM 819 N N . ARG A 1 107 ? -4.290 4.700 -10.321 1.00 78.56 107 ARG A N 1
ATOM 820 C CA . ARG A 1 107 ? -4.579 5.939 -9.576 1.00 78.56 107 ARG A CA 1
ATOM 821 C C . ARG A 1 107 ? -5.990 6.463 -9.857 1.00 78.56 107 ARG A C 1
ATOM 823 O O . ARG A 1 107 ? -6.667 6.910 -8.939 1.00 78.56 107 ARG A O 1
ATOM 830 N N . TYR A 1 108 ? -6.440 6.392 -11.107 1.00 82.19 108 TYR A N 1
ATOM 831 C CA . TYR A 1 108 ? -7.801 6.767 -11.477 1.00 82.19 108 TYR A CA 1
ATOM 832 C C . TYR A 1 108 ? -8.837 5.870 -10.790 1.00 82.19 108 TYR A C 1
ATOM 834 O O . TYR A 1 108 ? -9.771 6.387 -10.194 1.00 82.19 108 TYR A O 1
ATOM 842 N N . ALA A 1 109 ? -8.637 4.549 -10.775 1.00 80.94 109 ALA A N 1
ATOM 843 C CA . ALA A 1 109 ? -9.523 3.616 -10.082 1.00 80.94 109 ALA A CA 1
ATOM 844 C C . ALA A 1 109 ? -9.613 3.911 -8.574 1.00 80.94 109 ALA A C 1
ATOM 846 O O . ALA A 1 109 ? -10.713 3.943 -8.032 1.00 80.94 109 ALA A O 1
ATOM 847 N N . GLN A 1 110 ? -8.488 4.212 -7.913 1.00 76.31 110 GLN A N 1
ATOM 848 C CA . GLN A 1 110 ? -8.495 4.669 -6.515 1.00 76.31 110 GLN A CA 1
ATOM 849 C C . GLN A 1 110 ? -9.316 5.946 -6.323 1.00 76.31 110 GLN A C 1
ATOM 851 O O . GLN A 1 110 ? -10.100 6.030 -5.382 1.00 76.31 110 GLN A O 1
ATOM 856 N N . ARG A 1 111 ? -9.169 6.928 -7.221 1.00 77.56 111 ARG A N 1
ATOM 857 C CA . ARG A 1 111 ? -9.950 8.171 -7.167 1.00 77.56 111 ARG A CA 1
ATOM 858 C C . ARG A 1 111 ? -11.440 7.926 -7.375 1.00 77.56 111 ARG A C 1
ATOM 860 O O . ARG A 1 111 ? -12.227 8.489 -6.637 1.00 77.56 111 ARG A O 1
ATOM 867 N N . MET A 1 112 ? -11.826 7.045 -8.293 1.00 84.25 112 MET A N 1
ATOM 868 C CA . MET A 1 112 ? -13.237 6.693 -8.493 1.00 84.25 112 MET A CA 1
ATOM 869 C C . MET A 1 112 ? -13.849 6.010 -7.262 1.00 84.25 112 MET A C 1
ATOM 871 O O . MET A 1 112 ? -15.021 6.208 -6.961 1.00 84.25 112 MET A O 1
ATOM 875 N N . MET A 1 113 ? -13.066 5.226 -6.512 1.00 85.56 113 MET A N 1
ATOM 876 C CA . MET A 1 113 ? -13.542 4.619 -5.262 1.00 85.56 113 MET A CA 1
ATOM 877 C C . MET A 1 113 ? -13.756 5.640 -4.141 1.00 85.56 113 MET A C 1
ATOM 879 O O . MET A 1 113 ? -14.538 5.373 -3.230 1.00 85.56 113 MET A O 1
ATOM 883 N N . ARG A 1 114 ? -13.106 6.808 -4.207 1.00 86.94 114 ARG A N 1
ATOM 884 C CA . ARG A 1 114 ? -13.313 7.894 -3.243 1.00 86.94 114 ARG A CA 1
ATOM 885 C C . ARG A 1 114 ? -14.754 8.385 -3.235 1.00 86.94 114 ARG A C 1
ATOM 887 O O . ARG A 1 114 ? -15.267 8.683 -2.164 1.00 86.94 114 ARG A O 1
ATOM 894 N N . ASP A 1 115 ? -15.424 8.389 -4.382 1.00 88.31 115 ASP A N 1
ATOM 895 C CA . ASP A 1 115 ? -16.826 8.815 -4.479 1.00 88.31 115 ASP A CA 1
ATOM 896 C C . ASP A 1 115 ? -17.788 7.834 -3.784 1.00 88.31 115 ASP A C 1
ATOM 898 O O . ASP A 1 115 ? -18.934 8.167 -3.504 1.00 88.31 115 ASP A O 1
ATOM 902 N N . SER A 1 116 ? -17.320 6.620 -3.469 1.00 91.81 116 SER A N 1
ATOM 903 C CA . SER A 1 116 ? -18.065 5.623 -2.687 1.00 91.81 116 SER A CA 1
ATOM 904 C C . SER A 1 116 ? -17.809 5.720 -1.179 1.00 91.81 116 SER A C 1
ATOM 906 O O . SER A 1 116 ? -18.314 4.889 -0.421 1.00 91.81 116 SER A O 1
ATOM 908 N N . LEU A 1 117 ? -16.994 6.681 -0.734 1.00 94.44 117 LEU A N 1
ATOM 909 C CA . LEU A 1 117 ? -16.680 6.869 0.674 1.00 94.44 117 LEU A CA 1
ATOM 910 C C . LEU A 1 117 ? -17.905 7.381 1.432 1.00 94.44 117 LEU A C 1
ATOM 912 O O . LEU A 1 117 ? -18.493 8.398 1.074 1.00 94.44 117 LEU A O 1
ATOM 916 N N . VAL A 1 118 ? -18.251 6.709 2.526 1.00 96.88 118 VAL A N 1
ATOM 917 C CA . VAL A 1 118 ? -19.346 7.124 3.407 1.00 96.88 118 VAL A CA 1
ATOM 918 C C . VAL A 1 118 ? -18.768 7.431 4.777 1.00 96.88 118 VAL A C 1
ATOM 920 O O . VAL A 1 118 ? -18.072 6.596 5.337 1.00 96.88 118 VAL A O 1
ATOM 923 N N . LEU A 1 119 ? -19.075 8.589 5.356 1.00 97.88 119 LEU A N 1
ATOM 924 C CA . LEU A 1 119 ? -18.763 8.896 6.755 1.00 97.88 119 LEU A CA 1
ATOM 925 C C . LEU A 1 119 ? -20.078 8.997 7.518 1.00 97.88 119 LEU A C 1
ATOM 927 O O . LEU A 1 119 ? -20.982 9.716 7.101 1.00 97.88 119 LEU A O 1
ATOM 931 N N . LYS A 1 120 ? -20.204 8.239 8.604 1.00 97.69 120 LYS A N 1
ATOM 932 C CA . LYS A 1 120 ? -21.416 8.192 9.426 1.00 97.69 120 LYS A CA 1
ATOM 933 C C . LYS A 1 120 ? -21.095 7.662 10.811 1.00 97.69 120 LYS A C 1
ATOM 935 O O . LYS A 1 120 ? -20.069 7.013 10.985 1.00 97.69 120 LYS A O 1
ATOM 940 N N . GLU A 1 121 ? -21.980 7.897 11.764 1.00 97.25 121 GLU A N 1
ATOM 941 C CA . GLU A 1 121 ? -21.835 7.311 13.090 1.00 97.25 121 GLU A CA 1
ATOM 942 C C . GLU A 1 121 ? -21.896 5.778 13.045 1.00 97.25 121 GLU A C 1
ATOM 944 O O . GLU A 1 121 ? -22.599 5.180 12.218 1.00 97.25 121 GLU A O 1
ATOM 949 N N . VAL A 1 122 ? -21.132 5.145 13.932 1.00 95.69 122 VAL A N 1
ATOM 950 C CA . VAL A 1 122 ? -21.114 3.691 14.110 1.00 95.69 122 VAL A CA 1
ATOM 951 C C . VAL A 1 122 ? -21.894 3.345 15.371 1.00 95.69 122 VAL A C 1
ATOM 953 O O . VAL A 1 122 ? -21.757 3.997 16.402 1.00 95.69 122 VAL A O 1
ATOM 956 N N . GLY A 1 123 ? -22.727 2.307 15.274 1.00 92.88 123 GLY A N 1
ATOM 957 C CA . GLY A 1 123 ? -23.480 1.787 16.412 1.00 92.88 123 GLY A CA 1
ATOM 958 C C . GLY A 1 123 ? -22.594 1.102 17.458 1.00 92.88 123 GLY A C 1
ATOM 959 O O . GLY A 1 123 ? -21.396 1.352 17.580 1.00 92.88 123 GLY A O 1
ATOM 960 N N . ASP A 1 124 ? -23.195 0.201 18.228 1.00 95.12 124 ASP A N 1
ATOM 961 C CA . ASP A 1 124 ? -22.491 -0.545 19.270 1.00 95.12 124 ASP A CA 1
ATOM 962 C C . ASP A 1 124 ? -21.410 -1.475 18.676 1.00 95.12 124 ASP A C 1
ATOM 964 O O . ASP A 1 124 ? -21.727 -2.446 17.994 1.00 95.12 124 ASP A O 1
ATOM 968 N N . VAL A 1 125 ? -20.129 -1.188 18.938 1.00 97.81 125 VAL A N 1
ATOM 969 C CA . VAL A 1 125 ? -18.977 -1.974 18.445 1.00 97.81 125 VAL A CA 1
ATOM 970 C C . VAL A 1 125 ? -18.567 -2.996 19.492 1.00 97.81 125 VAL A C 1
ATOM 972 O O . VAL A 1 125 ? -18.041 -2.626 20.542 1.00 97.81 125 VAL A O 1
ATOM 975 N N . ARG A 1 126 ? -18.821 -4.282 19.267 1.00 97.94 126 ARG A N 1
ATOM 976 C CA . ARG A 1 126 ? -18.479 -5.376 20.197 1.00 97.94 126 ARG A CA 1
ATOM 977 C C . ARG A 1 126 ? -17.127 -5.993 19.879 1.00 97.94 126 ARG A C 1
ATOM 979 O O . ARG A 1 126 ? -16.437 -6.440 20.792 1.00 97.94 126 ARG A O 1
ATOM 986 N N . THR A 1 127 ? -16.760 -5.979 18.605 1.00 98.62 127 THR A N 1
ATOM 987 C CA . THR A 1 127 ? -15.535 -6.572 18.083 1.00 98.62 127 THR A CA 1
ATOM 988 C C . THR A 1 127 ? -14.793 -5.598 17.180 1.00 98.62 127 THR A C 1
ATOM 990 O O . THR A 1 127 ? -15.394 -4.893 16.367 1.00 98.62 127 THR A O 1
ATOM 993 N N . ALA A 1 128 ? -13.471 -5.578 17.296 1.00 98.62 128 ALA A N 1
ATOM 994 C CA . ALA A 1 128 ? -12.604 -4.864 16.374 1.00 98.62 128 ALA A CA 1
ATOM 995 C C . ALA A 1 128 ? -11.542 -5.797 15.812 1.00 98.62 128 ALA A C 1
ATOM 997 O O . ALA A 1 128 ? -10.959 -6.610 16.527 1.00 98.62 128 ALA A O 1
ATOM 998 N N . ALA A 1 129 ? -11.269 -5.644 14.525 1.00 98.81 129 ALA A N 1
ATOM 999 C CA . ALA A 1 129 ? -10.200 -6.337 13.841 1.00 98.81 129 ALA A CA 1
ATOM 1000 C C . ALA A 1 129 ? -9.014 -5.406 13.597 1.00 98.81 129 ALA A C 1
ATOM 1002 O O . ALA A 1 129 ? -9.192 -4.209 13.398 1.00 98.81 129 ALA A O 1
ATOM 1003 N N . GLY A 1 130 ? -7.807 -5.952 13.561 1.00 98.62 130 GLY A N 1
ATOM 1004 C CA . GLY A 1 130 ? -6.652 -5.325 12.928 1.00 98.62 130 GLY A CA 1
ATOM 1005 C C . GLY A 1 130 ? -6.248 -6.118 11.697 1.00 98.62 130 GLY A C 1
ATOM 1006 O O . GLY A 1 130 ? -6.452 -7.333 11.658 1.00 98.62 130 GLY A O 1
ATOM 1007 N N . VAL A 1 131 ? -5.677 -5.452 10.696 1.00 98.44 131 VAL A N 1
ATOM 1008 C CA . VAL A 1 131 ? -5.084 -6.116 9.532 1.00 98.44 131 VAL A CA 1
ATOM 1009 C C . VAL A 1 131 ? -3.722 -5.522 9.200 1.00 98.44 131 VAL A C 1
ATOM 1011 O O . VAL A 1 131 ? -3.549 -4.305 9.222 1.00 98.44 131 VAL A O 1
ATOM 1014 N N . ASP A 1 132 ? -2.768 -6.395 8.894 1.00 96.69 132 ASP A N 1
ATOM 1015 C CA . ASP A 1 132 ? -1.423 -6.016 8.470 1.00 96.69 132 ASP A CA 1
ATOM 1016 C C . ASP A 1 132 ? -0.842 -7.052 7.493 1.00 96.69 132 ASP A C 1
ATOM 1018 O O . ASP A 1 132 ? -1.376 -8.158 7.327 1.00 96.69 132 ASP A O 1
ATOM 1022 N N . VAL A 1 133 ? 0.260 -6.704 6.830 1.00 95.62 133 VAL A N 1
ATOM 1023 C CA . VAL A 1 133 ? 0.944 -7.560 5.864 1.00 95.62 133 VAL A CA 1
ATOM 1024 C C . VAL A 1 133 ? 2.463 -7.553 6.047 1.00 95.62 133 VAL A C 1
ATOM 1026 O O . VAL A 1 133 ? 3.106 -6.516 6.144 1.00 95.62 133 VAL A O 1
ATOM 1029 N N . ALA A 1 134 ? 3.061 -8.744 6.009 1.00 94.31 134 ALA A N 1
ATOM 1030 C CA . ALA A 1 134 ? 4.510 -8.930 5.938 1.00 94.31 134 ALA A CA 1
ATOM 1031 C C . ALA A 1 134 ? 4.925 -9.502 4.574 1.00 94.31 134 ALA A C 1
ATOM 1033 O O . ALA A 1 134 ? 4.125 -10.138 3.885 1.00 94.31 134 ALA A O 1
ATOM 1034 N N . TYR A 1 135 ? 6.188 -9.311 4.184 1.00 91.00 135 TYR A N 1
ATOM 1035 C CA . TYR A 1 135 ? 6.707 -9.767 2.891 1.00 91.00 135 TYR A CA 1
ATOM 1036 C C . TYR A 1 135 ? 8.004 -10.567 3.020 1.00 91.00 135 TYR A C 1
ATOM 1038 O O . TYR A 1 135 ? 8.912 -10.169 3.744 1.00 91.00 135 TYR A O 1
ATOM 1046 N N . VAL A 1 136 ? 8.118 -11.630 2.218 1.00 89.94 136 VAL A N 1
ATOM 1047 C CA . VAL A 1 136 ? 9.372 -12.345 1.925 1.00 89.94 136 VAL A CA 1
ATOM 1048 C C . VAL A 1 136 ? 9.516 -12.407 0.407 1.00 89.94 136 VAL A C 1
ATOM 1050 O O . VAL A 1 136 ? 8.798 -13.140 -0.276 1.00 89.94 136 VAL A O 1
ATOM 1053 N N . GLY A 1 137 ? 10.397 -11.569 -0.145 1.00 85.94 137 GLY A N 1
ATOM 1054 C CA . GLY A 1 137 ? 10.503 -11.369 -1.592 1.00 85.94 137 GLY A CA 1
ATOM 1055 C C . GLY A 1 137 ? 9.181 -10.893 -2.213 1.00 85.94 137 GLY A C 1
ATOM 1056 O O . GLY A 1 137 ? 8.640 -9.848 -1.838 1.00 85.94 137 GLY A O 1
ATOM 1057 N N . ASP A 1 138 ? 8.654 -11.681 -3.153 1.00 84.25 138 ASP A N 1
ATOM 1058 C CA . ASP A 1 138 ? 7.372 -11.434 -3.832 1.00 84.25 138 ASP A CA 1
ATOM 1059 C C . ASP A 1 138 ? 6.180 -12.117 -3.134 1.00 84.25 138 ASP A C 1
ATOM 1061 O O . ASP A 1 138 ? 5.066 -12.091 -3.656 1.00 84.25 138 ASP A O 1
ATOM 1065 N N . VAL A 1 139 ? 6.378 -12.745 -1.973 1.00 90.50 139 VAL A N 1
ATOM 1066 C CA . VAL A 1 139 ? 5.308 -13.398 -1.206 1.00 90.50 139 VAL A CA 1
ATOM 1067 C C . VAL A 1 139 ? 4.835 -12.472 -0.093 1.00 90.50 139 VAL A C 1
ATOM 1069 O O . VAL A 1 139 ? 5.643 -11.968 0.683 1.00 90.50 139 VAL A O 1
ATOM 1072 N N . ALA A 1 140 ? 3.524 -12.260 -0.026 1.00 93.88 140 ALA A N 1
ATOM 1073 C CA . ALA A 1 140 ? 2.839 -11.476 0.988 1.00 93.88 140 ALA A CA 1
ATOM 1074 C C . ALA A 1 140 ? 2.102 -12.392 1.972 1.00 93.88 140 ALA A C 1
ATOM 1076 O O . ALA A 1 140 ? 1.426 -13.343 1.563 1.00 93.88 140 ALA A O 1
ATOM 1077 N N . PHE A 1 141 ? 2.189 -12.054 3.252 1.00 96.75 141 PHE A N 1
ATOM 1078 C CA . PHE A 1 141 ? 1.524 -12.720 4.363 1.00 96.75 141 PHE A CA 1
ATOM 1079 C C . PHE A 1 141 ? 0.575 -11.718 5.013 1.00 96.75 141 PHE A C 1
ATOM 1081 O O . PHE A 1 141 ? 1.003 -10.902 5.822 1.00 96.75 141 PHE A O 1
ATOM 1088 N N . GLY A 1 142 ? -0.692 -11.729 4.599 1.00 97.06 142 GLY A N 1
ATOM 1089 C CA . GLY A 1 142 ? -1.726 -10.887 5.202 1.00 97.06 142 GLY A CA 1
ATOM 1090 C C . GLY A 1 142 ? -2.295 -11.570 6.436 1.00 97.06 142 GLY A C 1
ATOM 1091 O O . GLY A 1 142 ? -2.626 -12.754 6.361 1.00 97.06 142 GLY A O 1
ATOM 1092 N N . ALA A 1 143 ? -2.428 -10.848 7.541 1.00 98.31 143 ALA A N 1
ATOM 1093 C CA . ALA A 1 143 ? -3.028 -11.357 8.767 1.00 98.31 143 ALA A CA 1
ATOM 1094 C C . ALA A 1 143 ? -4.133 -10.418 9.247 1.00 98.31 143 ALA A C 1
ATOM 1096 O O . ALA A 1 143 ? -3.966 -9.202 9.225 1.00 98.31 143 ALA A O 1
ATOM 1097 N N . CYS A 1 144 ? -5.250 -10.993 9.683 1.00 98.75 144 CYS A N 1
ATOM 1098 C CA . CYS A 1 144 ? -6.342 -10.293 10.339 1.00 98.75 144 CYS A CA 1
ATOM 1099 C C . CYS A 1 144 ? -6.603 -10.939 11.700 1.00 98.75 144 CYS A C 1
ATOM 1101 O O . CYS A 1 144 ? -6.708 -12.163 11.785 1.00 98.75 144 CYS A O 1
ATOM 1103 N N . VAL A 1 145 ? -6.687 -10.127 12.752 1.00 98.81 145 VAL A N 1
ATOM 1104 C CA . VAL A 1 145 ? -6.932 -10.580 14.128 1.00 98.81 145 VAL A CA 1
ATOM 1105 C C . VAL A 1 145 ? -8.119 -9.812 14.684 1.00 98.81 145 VAL A C 1
ATOM 1107 O O . VAL A 1 145 ? -8.080 -8.584 14.706 1.00 98.81 145 VAL A O 1
ATOM 1110 N N . VAL A 1 146 ? -9.154 -10.529 15.120 1.00 98.81 146 VAL A N 1
ATOM 1111 C CA . VAL A 1 146 ? -10.374 -9.973 15.713 1.00 98.81 146 VAL A CA 1
ATOM 1112 C C . VAL A 1 146 ? -10.327 -10.120 17.224 1.00 98.81 146 VAL A C 1
ATOM 1114 O O . VAL A 1 146 ? -9.941 -11.165 17.753 1.00 98.81 146 VAL A O 1
ATOM 1117 N N . MET A 1 147 ? -10.760 -9.075 17.914 1.00 98.44 147 MET A N 1
ATOM 1118 C CA . MET A 1 147 ? -10.721 -8.956 19.359 1.00 98.44 147 MET A CA 1
ATOM 1119 C C . MET A 1 147 ? -12.048 -8.420 19.906 1.00 98.44 147 MET A C 1
ATOM 1121 O O . MET A 1 147 ? -12.670 -7.558 19.282 1.00 98.44 147 MET A O 1
ATOM 1125 N N . ASP A 1 148 ? -12.468 -8.908 21.074 1.00 98.19 148 ASP A N 1
ATOM 1126 C CA . ASP A 1 148 ? -13.608 -8.368 21.825 1.00 98.19 148 ASP A CA 1
ATOM 1127 C C . ASP A 1 148 ? -13.213 -7.174 22.724 1.00 98.19 148 ASP A C 1
ATOM 1129 O O . ASP A 1 148 ? -12.048 -6.792 22.829 1.00 98.19 148 ASP A O 1
ATOM 1133 N N . ARG A 1 149 ? -14.181 -6.565 23.418 1.00 96.00 149 ARG A N 1
ATOM 1134 C CA . ARG A 1 149 ? -13.917 -5.433 24.336 1.00 96.00 149 ARG A CA 1
ATOM 1135 C C . ARG A 1 149 ? -13.069 -5.785 25.562 1.00 96.00 149 ARG A C 1
ATOM 1137 O O . ARG A 1 149 ? -12.593 -4.881 26.240 1.00 96.00 149 ARG A O 1
ATOM 1144 N N . ASN A 1 150 ? -12.910 -7.069 25.862 1.00 97.06 150 ASN A N 1
ATOM 1145 C CA . ASN A 1 150 ? -12.105 -7.559 26.976 1.00 97.06 150 ASN A CA 1
ATOM 1146 C C . ASN A 1 150 ? -10.682 -7.920 26.526 1.00 97.06 150 ASN A C 1
ATOM 1148 O O . ASN A 1 150 ? -9.933 -8.518 27.293 1.00 97.06 150 ASN A O 1
ATOM 1152 N N . PHE A 1 151 ? -10.308 -7.548 25.298 1.00 97.31 151 PHE A N 1
ATOM 1153 C CA . PHE A 1 151 ? -9.023 -7.846 24.679 1.00 97.31 151 PHE A CA 1
ATOM 1154 C C . PHE A 1 151 ? -8.772 -9.340 24.415 1.00 97.31 151 PHE A C 1
ATOM 1156 O O . PHE A 1 151 ? -7.633 -9.748 24.177 1.00 97.31 151 PHE A O 1
ATOM 1163 N N . ASN A 1 152 ? -9.823 -10.165 24.383 1.00 98.06 152 ASN A N 1
ATOM 1164 C CA . ASN A 1 152 ? -9.702 -11.560 23.975 1.00 98.06 152 ASN A CA 1
ATOM 1165 C C . ASN A 1 152 ? -9.687 -11.655 22.452 1.00 98.06 152 ASN A C 1
ATOM 1167 O O . ASN A 1 152 ? -10.550 -11.089 21.780 1.00 98.06 152 ASN A O 1
ATOM 1171 N N . VAL A 1 153 ? -8.742 -12.419 21.905 1.00 98.50 153 VAL A N 1
ATOM 1172 C CA . VAL A 1 153 ? -8.756 -12.777 20.482 1.00 98.50 153 VAL A CA 1
ATOM 1173 C C . VAL A 1 153 ? -9.879 -13.781 20.246 1.00 98.50 153 VAL A C 1
ATOM 1175 O O . VAL A 1 153 ? -9.844 -14.883 20.792 1.00 98.50 153 VAL A O 1
ATOM 1178 N N . VAL A 1 154 ? -10.855 -13.406 19.423 1.00 98.31 154 VAL A N 1
ATOM 1179 C CA . VAL A 1 154 ? -12.027 -14.243 19.116 1.00 98.31 154 VAL A CA 1
ATOM 1180 C C . VAL A 1 154 ? -11.912 -14.938 17.764 1.00 98.31 154 VAL A C 1
ATOM 1182 O O . VAL A 1 154 ? -12.483 -16.005 17.570 1.00 98.31 154 VAL A O 1
ATOM 1185 N N . GLU A 1 155 ? -11.137 -14.371 16.838 1.00 98.38 155 GLU A N 1
ATOM 1186 C CA . GLU A 1 155 ? -10.933 -14.934 15.507 1.00 98.38 155 GLU A CA 1
ATOM 1187 C C . GLU A 1 155 ? -9.602 -14.461 14.911 1.00 98.38 155 GLU A C 1
ATOM 1189 O O . GLU A 1 155 ? -9.117 -13.365 15.210 1.00 98.38 155 GLU A O 1
ATOM 1194 N N . LYS A 1 156 ? -9.001 -15.280 14.042 1.00 98.19 156 LYS A N 1
ATOM 1195 C CA . LYS A 1 156 ? -7.860 -14.865 13.226 1.00 98.19 156 LYS A CA 1
ATOM 1196 C C . LYS A 1 156 ? -7.841 -15.534 11.860 1.00 98.19 156 LYS A C 1
ATOM 1198 O O . LYS A 1 156 ? -8.230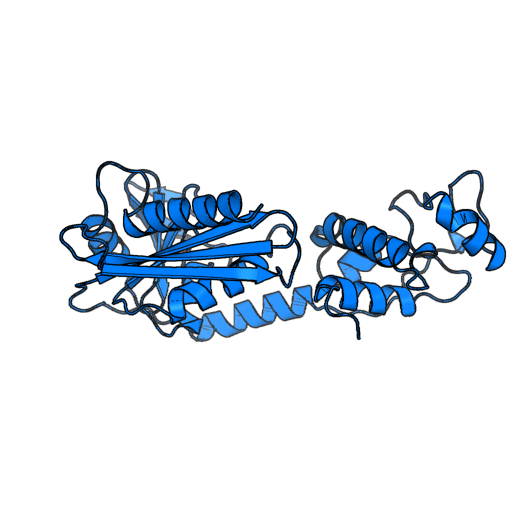 -16.688 11.708 1.00 98.19 156 LYS A O 1
ATOM 1203 N N . SER A 1 157 ? -7.281 -14.830 10.887 1.00 98.50 157 SER A N 1
ATOM 1204 C CA . SER A 1 157 ? -7.093 -15.301 9.519 1.00 98.50 157 SER A CA 1
ATOM 1205 C C . SER A 1 157 ? -5.713 -14.906 9.019 1.00 98.50 157 SER A C 1
ATOM 1207 O O . SER A 1 157 ? -5.285 -13.767 9.189 1.00 98.50 157 SER A O 1
ATOM 1209 N N . VAL A 1 158 ? -5.026 -15.843 8.368 1.00 98.06 158 VAL A N 1
ATOM 1210 C CA . VAL A 1 158 ? -3.749 -15.595 7.695 1.00 98.06 158 VAL A CA 1
ATOM 1211 C C . VAL A 1 158 ? -3.839 -16.091 6.259 1.00 98.06 158 VAL A C 1
ATOM 1213 O O . VAL A 1 158 ? -4.333 -17.189 5.983 1.00 98.06 158 VAL A O 1
ATOM 1216 N N . VAL A 1 159 ? -3.349 -15.283 5.324 1.00 97.06 159 VAL A N 1
ATOM 1217 C CA . VAL A 1 159 ? -3.282 -15.615 3.901 1.00 97.06 159 VAL A CA 1
ATOM 1218 C C . VAL A 1 159 ? -1.858 -15.478 3.395 1.00 97.06 159 VAL A C 1
ATOM 1220 O O . VAL A 1 159 ? -1.189 -14.481 3.650 1.00 97.06 159 VAL A O 1
ATOM 1223 N N . LYS A 1 160 ? -1.412 -16.465 2.617 1.00 95.81 160 LYS A N 1
ATOM 1224 C CA . LYS A 1 160 ? -0.174 -16.398 1.841 1.00 95.81 160 LYS A CA 1
ATOM 1225 C C . LYS A 1 160 ? -0.534 -16.196 0.381 1.00 95.81 160 LYS A C 1
ATOM 1227 O O . LYS A 1 160 ? -1.186 -17.050 -0.218 1.00 95.81 160 LYS A O 1
ATOM 1232 N N . VAL A 1 161 ? -0.114 -15.084 -0.204 1.00 92.56 161 VAL A N 1
ATOM 1233 C CA . VAL A 1 161 ? -0.364 -14.796 -1.618 1.00 92.56 161 VAL A CA 1
ATOM 1234 C C . VAL A 1 161 ? 0.849 -14.161 -2.266 1.00 92.56 161 VAL A C 1
ATOM 1236 O O . VAL A 1 161 ? 1.574 -13.391 -1.650 1.00 92.56 161 VAL A O 1
ATOM 1239 N N . LYS A 1 162 ? 1.054 -14.433 -3.551 1.00 88.38 162 LYS A N 1
ATOM 1240 C CA . LYS A 1 162 ? 2.049 -13.701 -4.330 1.00 88.38 162 LYS A CA 1
ATOM 1241 C C . LYS A 1 162 ? 1.602 -12.252 -4.543 1.00 88.38 162 LYS A C 1
ATOM 1243 O O . LYS A 1 162 ? 0.446 -12.006 -4.910 1.00 88.38 162 LYS A O 1
ATOM 1248 N N . ALA A 1 163 ? 2.511 -11.307 -4.337 1.00 85.25 163 ALA A N 1
ATOM 1249 C CA . ALA A 1 163 ? 2.315 -9.905 -4.654 1.00 85.25 163 ALA A CA 1
ATOM 1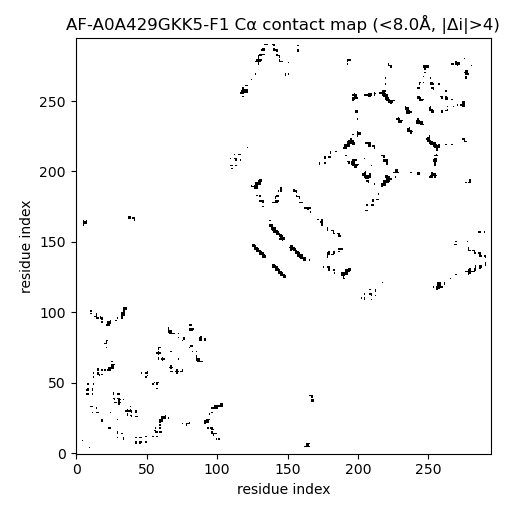250 C C . ALA A 1 163 ? 2.076 -9.757 -6.164 1.00 85.25 163 ALA A C 1
ATOM 1252 O O . ALA A 1 163 ? 2.865 -10.212 -6.991 1.00 85.25 163 ALA A O 1
ATOM 1253 N N . LEU A 1 164 ? 0.959 -9.128 -6.533 1.00 80.00 164 LEU A N 1
ATOM 1254 C CA . LEU A 1 164 ? 0.623 -8.886 -7.942 1.00 80.00 164 LEU A CA 1
ATOM 1255 C C . LEU A 1 164 ? 1.382 -7.690 -8.524 1.00 80.00 164 LEU A C 1
ATOM 1257 O O . LEU A 1 164 ? 1.446 -7.533 -9.746 1.00 80.00 164 LEU A O 1
ATOM 1261 N N . PHE A 1 165 ? 1.943 -6.865 -7.641 1.00 77.75 165 PHE A N 1
ATOM 1262 C CA . PHE A 1 165 ? 2.622 -5.623 -7.953 1.00 77.75 165 PHE A CA 1
ATOM 1263 C C . PHE A 1 165 ? 3.895 -5.497 -7.105 1.00 77.75 165 PHE A C 1
ATOM 1265 O O . PHE A 1 165 ? 3.870 -5.873 -5.931 1.00 77.75 165 PHE A O 1
ATOM 1272 N N . PRO A 1 166 ? 5.008 -4.993 -7.658 1.00 79.94 166 PRO A N 1
ATOM 1273 C CA . PRO A 1 166 ? 6.213 -4.755 -6.874 1.00 79.94 166 PRO A CA 1
ATOM 1274 C C . PRO A 1 166 ? 6.078 -3.497 -6.011 1.00 79.94 166 PRO A C 1
ATOM 1276 O O . PRO A 1 166 ? 5.128 -2.722 -6.137 1.00 79.94 166 PRO A O 1
ATOM 1279 N N . TYR A 1 167 ? 7.068 -3.269 -5.148 1.00 78.94 167 TYR A N 1
ATOM 1280 C CA . TYR A 1 167 ? 7.189 -2.004 -4.433 1.00 78.94 167 TYR A CA 1
ATOM 1281 C C . TYR A 1 167 ? 7.427 -0.853 -5.416 1.00 78.94 167 TYR A C 1
ATOM 1283 O O . TYR A 1 167 ? 8.464 -0.793 -6.079 1.00 78.94 167 TYR A O 1
ATOM 1291 N N . ILE A 1 168 ? 6.478 0.080 -5.478 1.00 78.31 168 ILE A N 1
ATOM 1292 C CA . ILE A 1 168 ? 6.657 1.379 -6.122 1.00 78.31 168 ILE A CA 1
ATOM 1293 C C . ILE A 1 168 ? 6.225 2.437 -5.105 1.00 78.31 168 ILE A C 1
ATOM 1295 O O . ILE A 1 168 ? 5.084 2.376 -4.632 1.00 78.31 168 ILE A O 1
ATOM 1299 N N . PRO A 1 169 ? 7.091 3.410 -4.760 1.00 67.81 169 PRO A N 1
ATOM 1300 C CA . PRO A 1 169 ? 6.710 4.509 -3.880 1.00 67.81 169 PRO A CA 1
ATOM 1301 C C . PRO A 1 169 ? 5.391 5.145 -4.332 1.00 67.81 169 PRO A C 1
ATOM 1303 O O . PRO A 1 169 ? 5.205 5.383 -5.525 1.00 67.81 169 PRO A O 1
ATOM 1306 N N . THR A 1 170 ? 4.483 5.425 -3.392 1.00 68.88 170 THR A N 1
ATOM 1307 C CA . THR A 1 170 ? 3.108 5.943 -3.611 1.00 68.88 170 THR A CA 1
ATOM 1308 C C . THR A 1 170 ? 2.090 4.988 -4.248 1.00 68.88 170 THR A C 1
ATOM 1310 O O . THR A 1 170 ? 0.937 5.367 -4.423 1.00 68.88 170 THR A O 1
ATOM 1313 N N . TYR A 1 171 ? 2.471 3.740 -4.534 1.00 74.25 171 TYR A N 1
ATOM 1314 C CA . TYR A 1 171 ? 1.562 2.676 -4.987 1.00 74.25 171 TYR A CA 1
ATOM 1315 C C . TYR A 1 171 ? 1.491 1.506 -3.992 1.00 74.25 171 TYR A C 1
ATOM 1317 O O . TYR A 1 171 ? 0.998 0.433 -4.338 1.00 74.25 171 TYR A O 1
ATOM 1325 N N . LEU A 1 172 ? 1.978 1.707 -2.761 1.00 72.81 172 LEU A N 1
ATOM 1326 C CA . LEU A 1 172 ? 2.051 0.670 -1.729 1.00 72.81 172 LEU A CA 1
ATOM 1327 C C . LEU A 1 172 ? 0.678 0.047 -1.442 1.00 72.81 172 LEU A C 1
ATOM 1329 O O . LEU A 1 172 ? 0.559 -1.175 -1.468 1.00 72.81 172 LEU A O 1
ATOM 1333 N N . ALA A 1 173 ? -0.365 0.878 -1.362 1.00 72.69 173 ALA A N 1
ATOM 1334 C CA . ALA A 1 173 ? -1.736 0.422 -1.158 1.00 72.69 173 ALA A CA 1
ATOM 1335 C C . ALA A 1 173 ? -2.199 -0.615 -2.200 1.00 72.69 173 ALA A C 1
ATOM 1337 O O . ALA A 1 173 ? -3.000 -1.482 -1.891 1.00 72.69 173 ALA A O 1
ATOM 1338 N N . PHE A 1 174 ? -1.699 -0.599 -3.442 1.00 77.75 174 PHE A N 1
ATOM 1339 C CA . PHE A 1 174 ? -2.060 -1.635 -4.425 1.00 77.75 174 PHE A CA 1
ATOM 1340 C C . PHE A 1 174 ? -1.362 -2.969 -4.178 1.00 77.75 174 PHE A C 1
ATOM 1342 O O . PHE A 1 174 ? -1.880 -4.023 -4.554 1.00 77.75 174 PHE A O 1
ATOM 1349 N N . ARG A 1 175 ? -0.169 -2.923 -3.583 1.00 83.62 175 ARG A N 1
ATOM 1350 C CA . ARG A 1 175 ? 0.587 -4.114 -3.213 1.00 83.62 175 ARG A CA 1
ATOM 1351 C C . ARG A 1 175 ? -0.033 -4.777 -1.982 1.00 83.62 175 ARG A C 1
ATOM 1353 O O . ARG A 1 175 ? -0.182 -5.997 -1.974 1.00 83.62 175 ARG A O 1
ATOM 1360 N N . GLU A 1 176 ? -0.433 -3.973 -1.001 1.00 88.38 176 GLU A N 1
ATOM 1361 C CA . GLU A 1 176 ? -0.897 -4.416 0.320 1.00 88.38 176 GLU A CA 1
ATOM 1362 C C . GLU A 1 176 ? -2.403 -4.697 0.377 1.00 88.38 176 GLU A C 1
ATOM 1364 O O . GLU A 1 176 ? -2.835 -5.597 1.099 1.00 88.38 176 GLU A O 1
ATOM 1369 N N . PHE A 1 177 ? -3.204 -4.049 -0.475 1.00 90.00 177 PHE A N 1
ATOM 1370 C CA . PHE A 1 177 ? -4.655 -4.232 -0.500 1.00 90.00 177 PHE A CA 1
ATOM 1371 C C . PHE A 1 177 ? -5.085 -5.697 -0.623 1.00 90.00 177 PHE A C 1
ATOM 1373 O O . PHE A 1 177 ? -5.921 -6.160 0.145 1.00 90.00 177 PHE A O 1
ATOM 1380 N N . ARG A 1 178 ? -4.533 -6.455 -1.582 1.00 91.69 17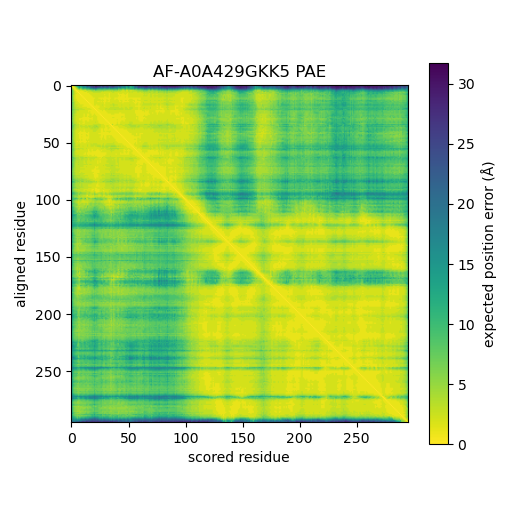8 ARG A N 1
ATOM 1381 C CA . ARG A 1 178 ? -4.976 -7.838 -1.837 1.00 91.69 178 ARG A CA 1
ATOM 1382 C C . ARG A 1 178 ? -4.766 -8.771 -0.635 1.00 91.69 178 ARG A C 1
ATOM 1384 O O . ARG A 1 178 ? -5.737 -9.434 -0.268 1.00 91.69 178 ARG A O 1
ATOM 1391 N N . PRO A 1 179 ? -3.558 -8.905 -0.052 1.00 95.12 179 PRO A N 1
ATOM 1392 C CA . PRO A 1 179 ? -3.368 -9.762 1.117 1.00 95.12 179 PRO A CA 1
ATOM 1393 C C . PRO A 1 179 ? -4.237 -9.319 2.299 1.00 95.12 179 PRO A C 1
ATOM 1395 O O . PRO A 1 179 ? -4.869 -10.171 2.918 1.00 95.12 179 PRO A O 1
ATOM 1398 N N . MET A 1 180 ? -4.356 -8.013 2.555 1.00 96.62 180 MET A N 1
ATOM 1399 C CA . MET A 1 180 ? -5.188 -7.507 3.650 1.00 96.62 180 MET A CA 1
ATOM 1400 C C . MET A 1 180 ? -6.680 -7.779 3.429 1.00 96.62 180 MET A C 1
ATOM 1402 O O . MET A 1 180 ? -7.340 -8.332 4.304 1.00 96.62 180 MET A O 1
ATOM 1406 N N . TYR A 1 181 ? -7.205 -7.490 2.237 1.00 96.69 181 TYR A N 1
ATOM 1407 C CA . TYR A 1 181 ? -8.595 -7.770 1.873 1.00 96.69 181 TYR A CA 1
ATOM 1408 C C . TYR A 1 181 ? -8.930 -9.259 2.009 1.00 96.69 181 TYR A C 1
ATOM 1410 O O . TYR A 1 181 ? -9.969 -9.614 2.559 1.00 96.69 181 TYR A O 1
ATOM 1418 N N . LEU A 1 182 ? -8.049 -10.143 1.525 1.00 97.31 182 LEU A N 1
ATOM 1419 C CA . LEU A 1 182 ? -8.252 -11.591 1.600 1.00 97.31 182 LEU A CA 1
ATOM 1420 C C . LEU A 1 182 ? -8.187 -12.128 3.034 1.00 97.31 182 LEU A C 1
ATOM 1422 O O . LEU A 1 182 ? -8.900 -13.085 3.330 1.00 97.31 182 LEU A O 1
ATOM 1426 N N . ALA A 1 183 ? -7.352 -11.545 3.897 1.00 98.06 183 ALA A N 1
ATOM 1427 C CA . ALA A 1 183 ? -7.309 -11.897 5.311 1.00 98.06 183 ALA A CA 1
ATOM 1428 C C . ALA A 1 183 ? -8.574 -11.418 6.033 1.00 98.06 183 ALA A C 1
ATOM 1430 O O . ALA A 1 183 ? -9.242 -12.231 6.666 1.00 98.06 183 ALA A O 1
ATOM 1431 N N . ALA A 1 184 ? -8.934 -10.142 5.866 1.00 98.38 184 ALA A N 1
ATOM 1432 C CA . ALA A 1 184 ? -10.064 -9.513 6.542 1.00 98.38 184 ALA A CA 1
ATOM 1433 C C . ALA A 1 184 ? -11.415 -10.115 6.134 1.00 98.38 184 ALA A C 1
ATOM 1435 O O . ALA A 1 184 ? -12.242 -10.385 6.991 1.00 98.38 184 ALA A O 1
ATOM 1436 N N . ARG A 1 185 ? -11.642 -10.419 4.848 1.00 97.69 185 ARG A N 1
ATOM 1437 C CA . ARG A 1 185 ? -12.921 -10.996 4.377 1.00 97.69 185 ARG A CA 1
ATOM 1438 C C . ARG A 1 185 ? -13.244 -12.395 4.922 1.00 97.69 185 ARG A C 1
ATOM 1440 O O . ARG A 1 185 ? -14.280 -12.945 4.559 1.00 97.69 185 ARG A O 1
ATOM 1447 N N . ARG A 1 186 ? -12.299 -13.026 5.623 1.00 97.81 186 ARG A N 1
ATOM 1448 C CA . ARG A 1 186 ? -12.450 -14.351 6.238 1.00 97.81 186 ARG A CA 1
ATOM 1449 C C . ARG A 1 186 ? -12.822 -14.266 7.715 1.00 97.81 186 ARG 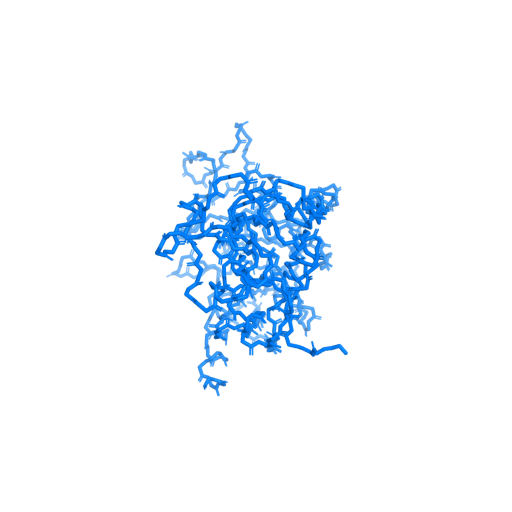A C 1
ATOM 1451 O O . ARG A 1 186 ? -12.993 -15.322 8.300 1.00 97.81 186 ARG A O 1
ATOM 1458 N N . CYS A 1 187 ? -12.899 -13.059 8.272 1.00 98.12 187 CYS A N 1
ATOM 1459 C CA . CYS A 1 187 ? -13.257 -12.825 9.659 1.00 98.12 187 CYS A CA 1
ATOM 1460 C C . CYS A 1 187 ? -14.529 -11.980 9.755 1.00 98.12 187 CYS A C 1
ATOM 1462 O O . CYS A 1 187 ? -14.793 -11.151 8.878 1.00 98.12 187 CYS A O 1
ATOM 1464 N N . GLU A 1 188 ? -15.257 -12.121 10.857 1.00 97.88 188 GLU A N 1
ATOM 1465 C CA . GLU A 1 188 ? -16.379 -11.250 11.203 1.00 97.88 188 GLU A CA 1
ATOM 1466 C C . GLU A 1 188 ? -15.970 -10.223 12.262 1.00 97.88 188 GLU A C 1
ATOM 1468 O O . GLU A 1 188 ? -15.402 -10.548 13.300 1.00 97.88 188 GLU A O 1
ATOM 1473 N N . PHE A 1 189 ? -16.252 -8.951 11.986 1.00 98.38 189 PHE A N 1
ATOM 1474 C CA . PHE A 1 189 ? -15.948 -7.830 12.875 1.00 98.38 189 PHE A CA 1
ATOM 1475 C C . PHE A 1 189 ? -16.898 -6.653 12.628 1.00 98.38 189 PHE A C 1
ATOM 1477 O O . PHE A 1 189 ? -17.447 -6.494 11.524 1.00 98.38 189 PHE A O 1
ATOM 1484 N N . ASP A 1 190 ? -17.034 -5.794 13.641 1.00 98.56 190 ASP A N 1
ATOM 1485 C CA . ASP A 1 190 ? -17.816 -4.555 13.552 1.00 98.56 190 ASP A CA 1
ATOM 1486 C C . ASP A 1 190 ? -16.994 -3.400 12.963 1.00 98.56 190 ASP A C 1
ATOM 1488 O O . ASP A 1 190 ? -17.511 -2.593 12.191 1.00 98.56 190 ASP A O 1
ATOM 1492 N N . VAL A 1 191 ? -15.698 -3.332 13.289 1.00 98.75 191 VAL A N 1
ATOM 1493 C CA . VAL A 1 191 ? -14.766 -2.300 12.808 1.00 98.75 191 VAL A CA 1
ATOM 1494 C C . VAL A 1 191 ? -13.393 -2.892 12.505 1.00 98.75 191 VAL A C 1
ATOM 1496 O O . VAL A 1 191 ? -12.956 -3.829 13.168 1.00 98.75 191 VAL A O 1
ATOM 1499 N N . LEU A 1 192 ? -12.696 -2.334 11.516 1.00 98.81 192 LEU A N 1
ATOM 1500 C CA . LEU A 1 192 ? -11.356 -2.766 11.122 1.00 98.81 192 LEU A CA 1
ATOM 1501 C C . LEU A 1 192 ? -10.330 -1.628 11.223 1.00 98.81 192 LEU A C 1
ATOM 1503 O O . LEU A 1 192 ? -10.457 -0.597 10.562 1.00 98.81 192 LEU A O 1
ATOM 1507 N N . PHE A 1 193 ? -9.279 -1.850 12.003 1.00 98.69 193 PHE A N 1
ATOM 1508 C CA . PHE A 1 193 ? -8.067 -1.042 12.055 1.00 98.69 193 PHE A CA 1
ATOM 1509 C C . PHE A 1 193 ? -7.075 -1.465 10.969 1.00 98.69 193 PHE A C 1
ATOM 1511 O O . PHE A 1 193 ? -6.854 -2.656 10.742 1.00 98.69 193 PHE A O 1
ATOM 1518 N N . VAL A 1 194 ? -6.446 -0.481 10.332 1.00 97.81 194 VAL A N 1
ATOM 1519 C CA . VAL A 1 194 ? -5.474 -0.666 9.244 1.00 97.81 194 VAL A CA 1
ATOM 1520 C C . VAL A 1 194 ? -4.190 0.105 9.577 1.00 97.81 194 VAL A C 1
ATOM 1522 O O . VAL A 1 194 ? -4.285 1.267 9.987 1.00 97.81 194 VAL A O 1
ATOM 1525 N N . ASP A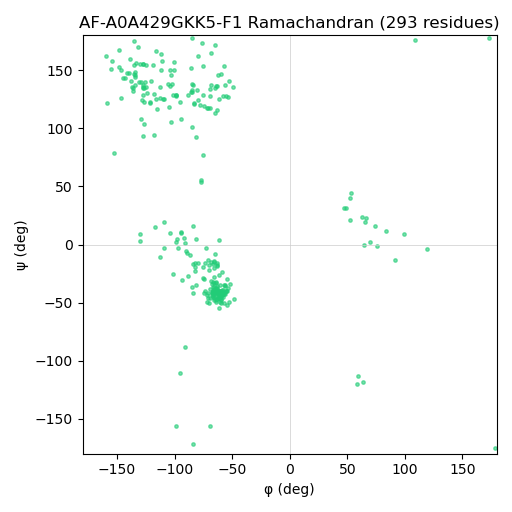 1 195 ? -3.005 -0.503 9.393 1.00 93.50 195 ASP A N 1
ATOM 1526 C CA . ASP A 1 195 ? -1.697 0.172 9.568 1.00 93.50 195 ASP A CA 1
ATOM 1527 C C . ASP A 1 195 ? -1.434 1.100 8.377 1.00 93.50 195 ASP A C 1
ATOM 1529 O O . ASP A 1 195 ? -0.726 0.785 7.428 1.00 93.50 195 ASP A O 1
ATOM 1533 N N . GLY A 1 196 ? -2.101 2.247 8.398 1.00 93.19 196 GLY A N 1
ATOM 1534 C CA . GLY A 1 196 ? -2.098 3.216 7.317 1.00 93.19 196 GLY A CA 1
ATOM 1535 C C . GLY A 1 196 ? -3.099 4.332 7.579 1.00 93.19 196 GLY A C 1
ATOM 1536 O O . GLY A 1 196 ? -3.813 4.343 8.581 1.00 93.19 196 GLY A O 1
ATOM 1537 N N . HIS A 1 197 ? -3.158 5.305 6.676 1.00 95.50 197 HIS A N 1
ATOM 1538 C CA . HIS A 1 197 ? -4.093 6.422 6.805 1.00 95.50 197 HIS A CA 1
ATOM 1539 C C . HIS A 1 197 ? -5.473 6.098 6.218 1.00 95.50 197 HIS A C 1
ATOM 1541 O O . HIS A 1 197 ? -5.601 5.316 5.276 1.00 95.50 197 HIS A O 1
ATOM 1547 N N . GLY A 1 198 ? -6.503 6.747 6.759 1.00 96.06 198 GLY A N 1
ATOM 1548 C CA . GLY A 1 198 ? -7.803 6.946 6.127 1.00 96.06 198 GLY A CA 1
ATOM 1549 C C . GLY A 1 198 ? -7.840 8.310 5.435 1.00 96.06 198 GLY A C 1
ATOM 1550 O O . GLY A 1 198 ? -7.126 8.524 4.455 1.00 96.06 198 GLY A O 1
ATOM 1551 N N . LEU A 1 199 ? -8.624 9.254 5.963 1.00 96.50 199 LEU A N 1
ATOM 1552 C CA . LEU A 1 199 ? -8.720 10.620 5.424 1.00 96.50 199 LEU A CA 1
ATOM 1553 C C . LEU A 1 199 ? -7.434 11.457 5.542 1.00 96.50 199 LEU A C 1
ATOM 1555 O O . LEU A 1 199 ? -7.276 12.408 4.781 1.00 96.50 199 LEU A O 1
ATOM 1559 N N . LEU A 1 200 ? -6.497 11.113 6.435 1.00 96.19 200 LEU A N 1
ATOM 1560 C CA . LEU A 1 200 ? -5.195 11.794 6.558 1.00 96.19 200 LEU A CA 1
ATOM 1561 C C . LEU A 1 200 ? -4.217 11.378 5.444 1.00 96.19 200 LEU A C 1
ATOM 1563 O O . LEU A 1 200 ? -3.113 10.898 5.687 1.00 96.19 200 LEU A O 1
ATOM 1567 N N . HIS A 1 201 ? -4.641 11.545 4.198 1.00 91.50 201 HIS A N 1
ATOM 1568 C CA . HIS A 1 201 ? -3.906 11.195 2.988 1.00 91.50 201 HIS A CA 1
ATOM 1569 C C . HIS A 1 201 ? -4.002 12.356 1.981 1.00 91.50 201 HIS A C 1
ATOM 1571 O O . HIS A 1 201 ? -5.043 13.009 1.948 1.00 91.50 201 HIS A O 1
ATOM 1577 N N . PRO A 1 202 ? -2.996 12.622 1.120 1.00 86.19 202 PRO A N 1
ATOM 1578 C CA . PRO A 1 202 ? -3.044 13.730 0.154 1.00 86.19 202 PRO A CA 1
ATOM 1579 C C . PRO A 1 202 ? -4.304 13.760 -0.723 1.00 86.19 202 PRO A C 1
ATOM 1581 O O . PRO A 1 202 ? -4.809 14.819 -1.075 1.00 86.19 202 PRO A O 1
ATOM 1584 N N . GLU A 1 203 ? -4.830 12.582 -1.057 1.00 85.69 203 GLU A N 1
ATOM 1585 C CA . GLU A 1 203 ? -6.042 12.424 -1.872 1.00 85.69 203 GLU A CA 1
ATOM 1586 C C . GLU A 1 203 ? -7.321 12.270 -1.024 1.00 85.69 203 GLU A C 1
ATOM 1588 O O . GLU A 1 203 ? -8.362 11.910 -1.566 1.00 85.69 203 GLU A O 1
ATOM 1593 N N . LEU A 1 204 ? -7.245 12.486 0.297 1.00 91.69 204 LEU A N 1
ATOM 1594 C CA . LEU A 1 204 ? -8.294 12.207 1.292 1.00 91.69 204 LEU A CA 1
ATOM 1595 C C . LEU A 1 204 ? -8.889 10.791 1.163 1.00 91.69 204 LEU A C 1
ATOM 1597 O O . LEU A 1 204 ? -10.072 10.566 1.396 1.00 91.69 204 LEU A O 1
ATOM 1601 N N . PHE A 1 205 ? -8.061 9.844 0.721 1.00 91.75 205 PHE A N 1
ATOM 1602 C CA . PHE A 1 205 ? -8.443 8.467 0.432 1.00 91.75 205 PHE A CA 1
ATOM 1603 C C . PHE A 1 205 ? -7.225 7.561 0.610 1.00 91.75 205 PHE A C 1
ATOM 1605 O O . PHE A 1 205 ? -6.513 7.239 -0.344 1.00 91.75 205 PHE A O 1
ATOM 1612 N N . GLY A 1 206 ? -6.919 7.250 1.865 1.00 91.69 206 GLY A N 1
ATOM 1613 C CA . GLY A 1 206 ? -5.840 6.343 2.226 1.00 91.69 206 GLY A CA 1
ATOM 1614 C C . GLY A 1 206 ? -6.256 4.872 2.176 1.00 91.69 206 GLY A C 1
ATOM 1615 O O . GLY A 1 206 ? -7.341 4.499 1.725 1.00 91.69 206 GLY A O 1
ATOM 1616 N N . GLU A 1 207 ? -5.372 4.014 2.662 1.00 92.38 207 GLU A N 1
ATOM 1617 C CA . GLU A 1 207 ? -5.543 2.564 2.648 1.00 92.38 207 GLU A CA 1
ATOM 1618 C C . GLU A 1 207 ? -6.741 2.080 3.469 1.00 92.38 207 GLU A C 1
ATOM 1620 O O . GLU A 1 207 ? -7.481 1.203 3.017 1.00 92.38 207 GLU A O 1
ATOM 1625 N N . ALA A 1 208 ? -7.006 2.710 4.618 1.00 96.00 208 ALA A N 1
ATOM 1626 C CA . ALA A 1 208 ? -8.180 2.390 5.422 1.00 96.00 208 ALA A CA 1
ATOM 1627 C C . ALA A 1 208 ? -9.485 2.716 4.678 1.00 96.00 208 ALA A C 1
ATOM 1629 O O . ALA A 1 208 ? -10.443 1.945 4.757 1.00 96.00 208 ALA A O 1
ATOM 1630 N N . CYS A 1 209 ? -9.523 3.811 3.906 1.00 95.56 209 CYS A N 1
ATOM 1631 C CA . CYS A 1 209 ? -10.659 4.137 3.038 1.00 95.56 209 CYS A CA 1
ATOM 1632 C C . CYS A 1 209 ? -10.826 3.073 1.947 1.00 95.56 209 CYS A C 1
ATOM 1634 O O . CYS A 1 209 ? -11.921 2.549 1.752 1.00 95.56 209 CYS A O 1
ATOM 1636 N N . HIS A 1 210 ? -9.730 2.711 1.274 1.00 92.75 210 HIS A N 1
ATOM 1637 C CA . HIS A 1 210 ? -9.741 1.747 0.178 1.00 92.75 210 HIS A CA 1
ATOM 1638 C C . HIS A 1 210 ? -10.246 0.365 0.621 1.00 92.75 210 HIS A C 1
ATOM 1640 O O . HIS A 1 210 ? -11.166 -0.181 0.005 1.00 92.75 210 HIS A O 1
ATOM 1646 N N . LEU A 1 211 ? -9.702 -0.177 1.716 1.00 95.19 211 LEU A N 1
ATOM 1647 C CA . LEU A 1 211 ? -10.167 -1.441 2.292 1.00 95.19 211 LEU A CA 1
ATOM 1648 C C . LEU A 1 211 ? -11.620 -1.345 2.763 1.00 95.19 211 LEU A C 1
ATOM 1650 O O . LEU A 1 211 ? -12.407 -2.247 2.486 1.00 95.19 211 LEU A O 1
ATOM 1654 N N . GLY A 1 212 ? -11.996 -0.248 3.421 1.00 96.88 212 GLY A N 1
ATOM 1655 C CA . GLY A 1 212 ? -13.344 -0.069 3.955 1.00 96.88 212 GLY A CA 1
ATOM 1656 C C . GLY A 1 212 ? -14.421 0.004 2.880 1.00 96.88 212 GLY A C 1
ATOM 1657 O O . GLY A 1 212 ? -15.474 -0.614 3.034 1.00 96.88 212 GLY A O 1
ATOM 1658 N N . VAL A 1 213 ? -14.152 0.695 1.768 1.00 96.19 213 VAL A N 1
ATOM 1659 C CA . VAL A 1 213 ? -15.052 0.734 0.604 1.00 96.19 213 VAL A CA 1
ATOM 1660 C C . VAL A 1 213 ? -15.177 -0.656 -0.024 1.00 96.19 213 VAL A C 1
ATOM 1662 O O . VAL A 1 213 ? -16.288 -1.109 -0.295 1.00 96.19 213 VAL A O 1
ATOM 1665 N N . ALA A 1 214 ? -14.062 -1.369 -0.210 1.00 94.12 214 ALA A N 1
ATOM 1666 C CA . ALA A 1 214 ? -14.070 -2.703 -0.811 1.00 94.12 214 ALA A CA 1
ATOM 1667 C C . ALA A 1 214 ? -14.774 -3.763 0.054 1.00 94.12 214 ALA A C 1
ATOM 1669 O O . ALA A 1 214 ? -15.434 -4.656 -0.478 1.00 94.12 214 ALA A O 1
ATOM 1670 N N . LEU A 1 215 ? -14.631 -3.675 1.378 1.00 96.62 215 LEU A N 1
ATOM 1671 C CA . LEU A 1 215 ? -15.276 -4.571 2.342 1.00 96.62 215 LEU A CA 1
ATOM 1672 C C . LEU A 1 215 ? -16.708 -4.145 2.681 1.00 96.62 215 LEU A C 1
ATOM 1674 O O . LEU A 1 215 ? -17.458 -4.954 3.217 1.00 96.62 215 LEU A O 1
ATOM 1678 N N . ARG A 1 216 ? -17.091 -2.896 2.376 1.00 96.94 216 ARG A N 1
ATOM 1679 C CA . ARG A 1 216 ? -18.341 -2.262 2.832 1.00 96.94 216 ARG A CA 1
ATOM 1680 C C . ARG A 1 216 ? -18.500 -2.344 4.355 1.00 96.94 216 ARG A C 1
ATOM 1682 O O . ARG A 1 216 ? -19.567 -2.681 4.866 1.00 96.94 216 ARG A O 1
ATOM 1689 N N . LYS A 1 217 ? -17.413 -2.060 5.075 1.00 98.00 217 LYS A N 1
ATOM 1690 C CA . LYS A 1 217 ? -17.326 -2.144 6.540 1.00 98.00 217 LYS A CA 1
ATOM 1691 C C . LYS A 1 217 ? -16.746 -0.850 7.129 1.00 98.00 217 LYS A C 1
ATOM 1693 O O . LYS A 1 217 ? -15.998 -0.161 6.424 1.00 98.00 217 LYS A O 1
ATOM 1698 N N . PRO A 1 218 ? -17.056 -0.535 8.402 1.00 98.62 218 PRO A N 1
ATOM 1699 C CA . PRO A 1 218 ? -16.379 0.517 9.146 1.00 98.62 218 PRO A CA 1
ATOM 1700 C C . PRO A 1 218 ? -14.870 0.269 9.228 1.00 98.62 218 PRO A C 1
ATOM 1702 O O . PRO A 1 218 ? -14.437 -0.813 9.632 1.00 98.62 218 PRO A O 1
ATOM 1705 N N . THR A 1 219 ? -14.063 1.261 8.861 1.00 98.75 219 THR A N 1
ATOM 1706 C CA . THR A 1 219 ? -12.597 1.169 8.932 1.00 98.75 219 THR A CA 1
ATOM 1707 C C . THR A 1 219 ? -11.965 2.403 9.543 1.00 98.75 219 THR A C 1
ATOM 1709 O O . THR A 1 219 ? -12.415 3.522 9.314 1.00 98.75 219 THR A O 1
ATOM 1712 N N . ILE A 1 220 ? -10.875 2.207 10.279 1.00 98.81 220 ILE A N 1
ATOM 1713 C CA . ILE A 1 220 ? -10.078 3.262 10.905 1.00 98.81 220 ILE A CA 1
ATOM 1714 C C . ILE A 1 220 ? -8.621 3.068 10.488 1.00 98.81 220 ILE A C 1
ATOM 1716 O O . ILE A 1 220 ? -8.062 1.981 10.627 1.00 98.81 220 ILE A O 1
ATOM 1720 N N . GLY A 1 221 ? -7.993 4.125 9.983 1.00 98.19 221 GLY A N 1
ATOM 1721 C CA . GLY A 1 221 ? -6.551 4.149 9.769 1.00 98.19 221 GLY A CA 1
ATOM 1722 C C . GLY A 1 221 ? -5.828 4.565 11.043 1.00 98.19 221 GLY A C 1
ATOM 1723 O O . GLY A 1 221 ? -6.204 5.576 11.637 1.00 98.19 221 GLY A O 1
ATOM 1724 N N . ALA A 1 222 ? -4.801 3.817 11.442 1.00 97.94 222 ALA A N 1
ATOM 1725 C CA . ALA A 1 222 ? -3.933 4.133 12.573 1.00 97.94 222 ALA A CA 1
ATOM 1726 C C . ALA A 1 222 ? -2.466 4.099 12.126 1.00 97.94 222 ALA A C 1
ATOM 1728 O O . ALA A 1 222 ? -1.835 3.048 12.136 1.00 97.94 222 ALA A O 1
ATOM 1729 N N . ALA A 1 223 ? -1.912 5.247 11.735 1.00 95.69 223 ALA A N 1
ATOM 1730 C CA . ALA A 1 223 ? -0.562 5.335 11.170 1.00 95.69 223 ALA A CA 1
ATOM 1731 C C . ALA A 1 223 ? 0.482 5.817 12.191 1.00 95.69 223 ALA A C 1
ATOM 1733 O O . ALA A 1 223 ? 0.174 6.621 13.065 1.00 95.69 223 ALA A O 1
ATOM 1734 N N . LYS A 1 224 ? 1.743 5.391 12.047 1.00 94.25 224 LYS A N 1
ATOM 1735 C CA . LYS A 1 224 ? 2.860 5.761 12.951 1.00 94.25 224 LYS A CA 1
ATOM 1736 C C . LYS A 1 224 ? 3.504 7.117 12.646 1.00 94.25 224 LYS A C 1
ATOM 1738 O O . LYS A 1 224 ? 4.242 7.651 13.465 1.00 94.25 224 LYS A O 1
ATOM 1743 N N . SER A 1 225 ? 3.258 7.664 11.461 1.00 94.62 225 SER A N 1
ATOM 1744 C CA . SER A 1 225 ? 3.815 8.938 11.004 1.00 94.62 225 SER A CA 1
ATOM 1745 C C . SER A 1 225 ? 2.727 9.776 10.358 1.00 94.62 225 SER A C 1
ATOM 1747 O O . SER A 1 225 ? 1.843 9.221 9.710 1.00 94.62 225 SER A O 1
ATOM 1749 N N . LEU A 1 226 ? 2.804 11.098 10.491 1.00 94.88 226 LEU A N 1
ATOM 1750 C CA . LEU A 1 226 ? 1.875 11.994 9.819 1.00 94.88 226 LEU A CA 1
ATOM 1751 C C . LEU A 1 226 ? 2.267 12.128 8.349 1.00 94.88 226 LEU A C 1
ATOM 1753 O O . LEU A 1 226 ? 3.370 12.578 8.047 1.00 94.88 226 LEU A O 1
ATOM 1757 N N . LEU A 1 227 ? 1.365 11.758 7.440 1.00 92.44 227 LEU A N 1
ATOM 1758 C CA . LEU A 1 227 ? 1.587 11.938 6.007 1.00 92.44 227 LEU A CA 1
ATOM 1759 C C . LEU A 1 227 ? 1.210 13.346 5.527 1.00 92.44 227 LEU A C 1
ATOM 1761 O O . LEU A 1 227 ? 1.926 13.920 4.711 1.00 92.44 227 LEU A O 1
ATOM 1765 N N . VAL A 1 228 ? 0.088 13.889 6.010 1.00 93.62 228 VAL A N 1
ATOM 1766 C CA . VAL A 1 228 ? -0.406 15.235 5.678 1.00 93.62 228 VAL A CA 1
ATOM 1767 C C . VAL A 1 228 ? -1.164 15.857 6.844 1.00 93.62 228 VAL A C 1
ATOM 1769 O O . VAL A 1 228 ? -1.812 15.148 7.611 1.00 93.62 228 VAL A O 1
ATOM 1772 N N . GLY A 1 229 ? -1.152 17.186 6.898 1.00 95.75 229 GLY A N 1
ATOM 1773 C CA . GLY A 1 229 ? -1.936 17.981 7.835 1.00 95.75 229 GLY A CA 1
ATOM 1774 C C . GLY A 1 229 ? -1.105 18.647 8.925 1.00 95.75 229 GLY A C 1
ATOM 1775 O O . GLY A 1 229 ? 0.104 18.451 9.027 1.00 95.75 229 GLY A O 1
ATOM 1776 N N . GLU A 1 230 ? -1.789 19.443 9.735 1.00 97.88 230 GLU A N 1
ATOM 1777 C CA . GLU A 1 230 ? -1.239 20.227 10.835 1.00 97.88 230 GLU A CA 1
ATOM 1778 C C . GLU A 1 230 ? -1.906 19.805 12.145 1.00 97.88 230 GLU A C 1
ATOM 1780 O O . GLU A 1 230 ? -3.105 19.511 12.187 1.00 97.88 230 GLU A O 1
ATOM 1785 N N . ILE A 1 231 ? -1.120 19.739 13.219 1.00 98.31 231 ILE A N 1
ATOM 1786 C CA . ILE A 1 231 ? -1.582 19.268 14.526 1.00 98.31 231 ILE A CA 1
ATOM 1787 C C . ILE A 1 231 ? -1.913 20.471 15.404 1.00 98.31 231 ILE A C 1
ATOM 1789 O O . ILE A 1 231 ? -1.063 21.328 15.633 1.00 98.31 231 ILE A O 1
ATOM 1793 N N . TYR A 1 232 ? -3.119 20.478 15.970 1.00 97.75 232 TYR A N 1
ATOM 1794 C CA . TYR A 1 232 ? -3.542 21.442 16.983 1.00 97.75 232 TYR A CA 1
ATOM 1795 C C . TYR A 1 232 ? -4.127 20.690 18.182 1.00 97.75 232 TYR A C 1
ATOM 1797 O O . TYR A 1 232 ? -5.210 20.101 18.109 1.00 97.75 232 TYR A O 1
ATOM 1805 N N . GLY A 1 233 ? -3.388 20.669 19.295 1.00 96.75 233 GLY A N 1
ATOM 1806 C CA . GLY A 1 233 ? -3.705 19.808 20.435 1.00 96.75 233 GLY A CA 1
ATOM 1807 C C . GLY A 1 233 ? -3.598 18.332 20.043 1.00 96.75 233 GLY A C 1
ATOM 1808 O O . GLY A 1 233 ? -2.534 17.873 19.640 1.00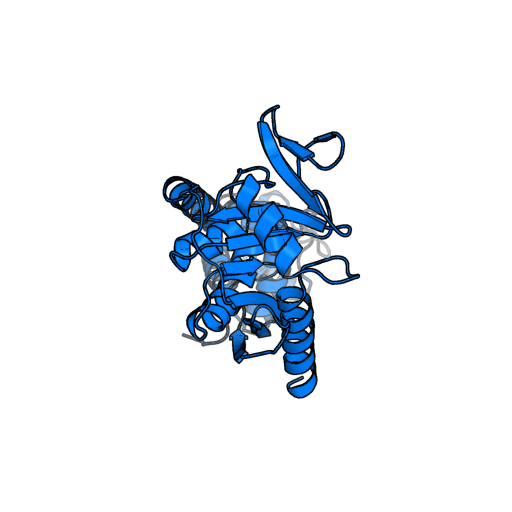 96.75 233 GLY A O 1
ATOM 1809 N N . ASN A 1 234 ? -4.703 17.592 20.135 1.00 97.38 234 ASN A N 1
ATOM 1810 C CA . ASN A 1 234 ? -4.786 16.198 19.687 1.00 97.38 234 ASN A CA 1
ATOM 1811 C C . ASN A 1 234 ? -5.540 16.026 18.357 1.00 97.38 234 ASN A C 1
ATOM 1813 O O . ASN A 1 234 ? -5.859 14.897 17.992 1.00 97.38 234 ASN A O 1
ATOM 1817 N N . LYS A 1 235 ? -5.860 17.116 17.657 1.00 98.56 235 LYS A N 1
ATOM 1818 C CA . LYS A 1 235 ? -6.600 17.116 16.391 1.00 98.56 235 LYS A CA 1
ATOM 1819 C C . LYS A 1 235 ? -5.651 17.337 15.221 1.00 98.56 235 LYS A C 1
ATOM 1821 O O . LYS A 1 235 ? -4.690 18.096 15.337 1.00 98.56 235 LYS A O 1
ATOM 1826 N N . VAL A 1 236 ? -5.949 16.710 14.091 1.00 98.50 236 VAL A N 1
ATOM 1827 C CA . VAL A 1 236 ? -5.194 16.836 12.844 1.00 98.50 236 VAL A CA 1
ATOM 1828 C C . VAL A 1 236 ? -6.081 17.470 11.781 1.00 98.50 236 VAL A C 1
ATOM 1830 O O . VAL A 1 236 ? -7.175 16.974 11.492 1.00 98.50 236 VAL A O 1
ATOM 1833 N N . PHE A 1 237 ? -5.600 18.563 11.198 1.00 98.31 237 PHE A N 1
ATOM 1834 C CA . PHE A 1 237 ? -6.316 19.347 10.202 1.00 98.31 237 PHE A CA 1
ATOM 1835 C C . PHE A 1 237 ? -5.638 19.248 8.841 1.00 98.31 237 PHE A C 1
ATOM 1837 O O . PHE A 1 237 ? -4.424 19.375 8.735 1.00 98.31 237 PHE A O 1
ATOM 1844 N N . VAL A 1 238 ? -6.420 19.064 7.782 1.00 95.88 238 VAL A N 1
ATOM 1845 C CA . VAL A 1 238 ? -5.947 19.136 6.394 1.00 95.88 238 VAL A CA 1
ATOM 1846 C C . VAL A 1 238 ? -6.758 20.219 5.702 1.00 95.88 238 VAL A C 1
ATOM 1848 O O . VAL A 1 238 ? -7.985 20.150 5.683 1.00 95.88 238 VAL A O 1
ATOM 1851 N N . ASN A 1 239 ? -6.086 21.235 5.155 1.00 93.12 239 ASN A N 1
ATOM 1852 C CA . ASN A 1 239 ? -6.731 22.400 4.533 1.00 93.12 239 ASN A CA 1
ATOM 1853 C C . ASN A 1 239 ? -7.771 23.076 5.454 1.00 93.12 239 ASN A C 1
ATOM 1855 O O . ASN A 1 239 ? -8.863 23.428 5.015 1.00 93.12 239 ASN A O 1
ATOM 1859 N N . GLY A 1 240 ? -7.463 23.192 6.750 1.00 95.19 240 GLY A N 1
ATOM 1860 C CA . GLY A 1 240 ? -8.362 23.776 7.754 1.00 95.19 240 GLY A CA 1
ATOM 1861 C C . GLY A 1 240 ? -9.526 22.880 8.201 1.00 95.19 240 GLY A C 1
ATOM 1862 O O . GLY A 1 240 ? -10.280 23.270 9.088 1.00 95.19 240 GLY A O 1
ATOM 1863 N N . ILE A 1 241 ? -9.669 21.670 7.649 1.00 97.25 241 ILE A N 1
ATOM 1864 C CA . ILE A 1 241 ? -10.723 20.715 8.019 1.00 97.25 241 ILE A CA 1
ATOM 1865 C C . ILE A 1 241 ? -10.154 19.688 8.995 1.00 97.25 241 ILE A C 1
ATOM 1867 O O . ILE A 1 241 ? -9.135 19.062 8.714 1.00 97.25 241 ILE A O 1
ATOM 1871 N N . HIS A 1 242 ? -10.822 19.487 10.130 1.00 98.25 242 HIS A N 1
ATOM 1872 C CA . HIS A 1 242 ? -10.466 18.446 11.093 1.00 98.25 242 HIS A CA 1
ATOM 1873 C C . HIS A 1 242 ? -10.762 17.061 10.503 1.00 98.25 242 HIS A C 1
ATOM 1875 O O . HIS A 1 242 ? -11.918 16.768 10.216 1.00 98.25 242 HIS A O 1
ATOM 1881 N N . LEU A 1 243 ? -9.742 16.219 10.320 1.00 98.19 243 LEU A N 1
ATOM 1882 C CA . LEU A 1 243 ? -9.871 14.920 9.638 1.00 98.19 243 LEU A CA 1
ATOM 1883 C C . LEU A 1 243 ? -9.271 13.742 10.409 1.00 98.19 243 LEU A C 1
ATOM 1885 O O . LEU A 1 243 ? -9.263 12.616 9.910 1.00 98.19 243 LEU A O 1
ATOM 1889 N N . GLY A 1 244 ? -8.754 13.967 11.608 1.00 98.31 244 GLY A N 1
ATOM 1890 C CA . GLY A 1 244 ? -8.187 12.893 12.400 1.00 98.31 244 GLY A CA 1
ATOM 1891 C C . GLY A 1 244 ? -7.607 13.375 13.711 1.00 98.31 244 GLY A C 1
ATOM 1892 O O . GLY A 1 244 ? -7.695 14.547 14.065 1.00 98.31 244 GLY A O 1
ATOM 1893 N N . TRP A 1 245 ? -6.986 12.450 14.420 1.00 98.62 245 TRP A N 1
ATOM 1894 C CA . TRP A 1 245 ? -6.565 12.626 15.795 1.00 98.62 245 TRP A CA 1
ATOM 1895 C C . TRP A 1 245 ? -5.153 12.106 16.011 1.00 98.62 245 TRP A C 1
ATOM 1897 O O . TRP A 1 245 ? -4.707 11.184 15.334 1.00 98.62 245 TRP A O 1
ATOM 1907 N N . VAL A 1 246 ? -4.478 12.654 17.011 1.00 98.12 246 VAL A N 1
ATOM 1908 C CA . VAL A 1 246 ? -3.273 12.070 17.597 1.00 98.12 246 VAL A CA 1
ATOM 1909 C C . VAL A 1 246 ? -3.695 11.255 18.820 1.00 98.12 246 VAL A C 1
ATOM 1911 O O . VAL A 1 246 ? -4.331 11.790 19.732 1.00 98.12 246 VAL A O 1
ATOM 1914 N N . LEU A 1 247 ? -3.363 9.962 18.848 1.00 97.06 247 LEU A N 1
ATOM 1915 C CA . LEU A 1 247 ? -3.700 9.052 19.947 1.00 97.06 247 LEU A CA 1
ATOM 1916 C C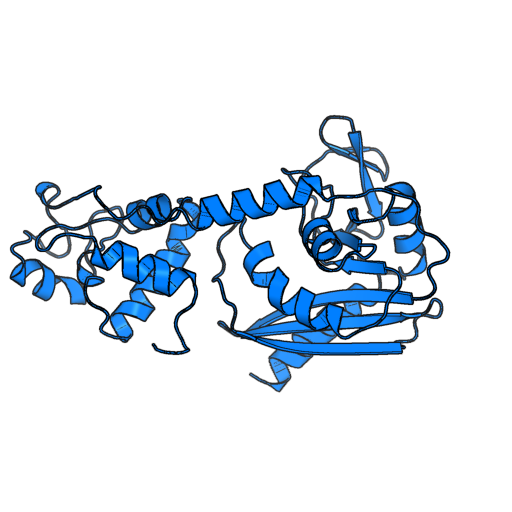 . LEU A 1 247 ? -2.600 8.003 20.148 1.00 97.06 247 LEU A C 1
ATOM 1918 O O . LEU A 1 247 ? -2.223 7.309 19.210 1.00 97.06 247 LEU A O 1
ATOM 1922 N N . GLY A 1 248 ? -2.078 7.875 21.371 1.00 87.31 248 GLY A N 1
ATOM 1923 C CA . GLY A 1 248 ? -1.064 6.865 21.720 1.00 87.31 248 GLY A CA 1
ATOM 1924 C C . GLY A 1 248 ? 0.292 7.022 21.013 1.00 87.31 248 GLY A C 1
ATOM 1925 O O . GLY A 1 248 ? 1.197 6.244 21.264 1.00 87.31 248 GLY A O 1
ATOM 1926 N N . GLY A 1 249 ? 0.474 8.026 20.151 1.00 89.75 249 GLY A N 1
ATOM 1927 C CA . GLY A 1 249 ? 1.628 8.126 19.247 1.00 89.75 249 GLY A CA 1
ATOM 1928 C C . GLY A 1 249 ? 1.335 7.654 17.818 1.00 89.75 249 GLY A C 1
ATOM 1929 O O . GLY A 1 249 ? 2.255 7.566 17.010 1.00 89.75 249 GLY A O 1
ATOM 1930 N N . SER A 1 250 ? 0.068 7.382 17.495 1.00 95.94 250 SER A N 1
ATOM 1931 C CA . SER A 1 250 ? -0.419 7.196 16.129 1.00 95.94 250 SER A CA 1
ATOM 1932 C C . SER A 1 250 ? -1.357 8.319 15.692 1.00 95.94 250 SER A C 1
ATOM 1934 O O . SER A 1 250 ? -1.886 9.091 16.498 1.00 95.94 250 SER A O 1
ATOM 1936 N N . TYR A 1 251 ? -1.554 8.392 14.381 1.00 98.12 251 TYR A N 1
ATOM 1937 C CA . TYR A 1 251 ? -2.475 9.288 13.703 1.00 98.12 251 TYR A CA 1
ATOM 1938 C C . TYR A 1 251 ? -3.709 8.496 13.289 1.00 98.12 251 TYR A C 1
ATOM 1940 O O . TYR A 1 251 ? -3.667 7.698 12.348 1.00 98.12 251 TYR A O 1
ATOM 1948 N N . ILE A 1 252 ? -4.795 8.714 14.021 1.00 98.56 252 ILE A N 1
ATOM 1949 C CA . ILE A 1 252 ? -6.083 8.059 13.829 1.00 98.56 252 ILE A CA 1
ATOM 1950 C C . ILE A 1 252 ? -6.894 8.861 12.824 1.00 98.56 252 ILE A C 1
ATOM 1952 O O . ILE A 1 252 ? -7.060 10.069 12.970 1.00 98.56 252 ILE A O 1
ATOM 1956 N N . SER A 1 253 ? -7.422 8.201 11.803 1.00 98.50 253 SER A N 1
ATOM 1957 C CA . SER A 1 253 ? -8.280 8.852 10.814 1.00 98.50 253 SER A CA 1
ATOM 1958 C C . SER A 1 253 ? -9.383 7.917 10.338 1.00 98.50 253 SER A C 1
ATOM 1960 O O . SER A 1 253 ? -9.136 6.717 10.188 1.00 98.50 253 SER A O 1
ATOM 1962 N N . PRO A 1 254 ? -10.597 8.432 10.089 1.00 98.56 254 PRO A N 1
ATOM 1963 C CA . PRO A 1 254 ? -11.684 7.617 9.578 1.00 98.56 254 PRO A CA 1
ATOM 1964 C C . PRO A 1 254 ? -11.315 7.079 8.192 1.00 98.56 254 PRO A C 1
ATOM 1966 O O . PRO A 1 254 ? -10.742 7.787 7.361 1.00 98.56 254 PRO A O 1
ATOM 1969 N N . GLY A 1 255 ? -11.607 5.803 7.972 1.00 98.00 255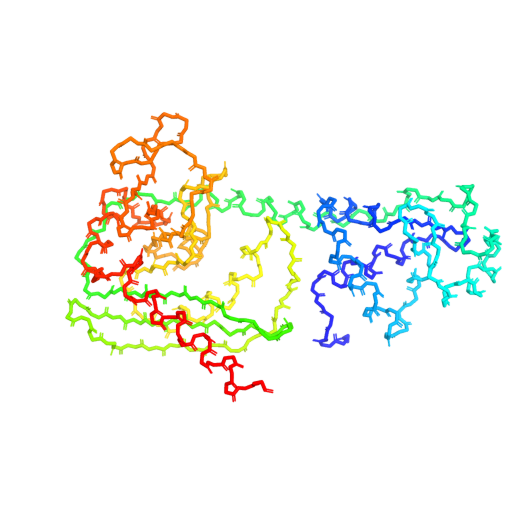 GLY A N 1
ATOM 1970 C CA . GLY A 1 255 ? -11.496 5.128 6.690 1.00 98.00 255 GLY A CA 1
ATOM 1971 C C . GLY A 1 255 ? -12.818 5.233 5.944 1.00 98.00 255 GLY A C 1
ATOM 1972 O O . GLY A 1 255 ? -13.008 6.165 5.177 1.00 98.00 255 GLY A O 1
ATOM 1973 N N . ASN A 1 256 ? -13.726 4.289 6.172 1.00 98.38 256 ASN A N 1
ATOM 1974 C CA . ASN A 1 256 ? -15.065 4.226 5.587 1.00 98.38 256 ASN A CA 1
ATOM 1975 C C . ASN A 1 256 ? -16.105 3.914 6.668 1.00 98.38 256 ASN A C 1
ATOM 1977 O O . ASN A 1 256 ? -15.776 3.309 7.680 1.00 98.38 256 ASN A O 1
ATOM 1981 N N . MET A 1 257 ? -17.359 4.292 6.428 1.00 98.50 257 MET A N 1
ATOM 1982 C CA . MET A 1 257 ? -18.543 4.066 7.264 1.00 98.50 257 MET A CA 1
ATOM 1983 C C . MET A 1 257 ? -18.353 4.403 8.748 1.00 98.50 257 MET A C 1
ATOM 1985 O O . MET A 1 257 ? -18.975 3.768 9.594 1.00 98.50 257 MET A O 1
ATOM 1989 N N . ILE A 1 258 ? -17.511 5.391 9.052 1.00 98.62 258 ILE A N 1
ATOM 1990 C CA . ILE A 1 258 ? -17.228 5.844 10.413 1.00 98.62 258 ILE A CA 1
ATOM 1991 C C . ILE A 1 258 ? -17.040 7.361 10.451 1.00 98.62 258 ILE A C 1
ATOM 1993 O O . ILE A 1 258 ? -16.497 7.950 9.514 1.00 98.62 258 ILE A O 1
ATOM 1997 N N . SER A 1 259 ? -17.513 7.999 11.518 1.00 98.50 259 SER A N 1
ATOM 1998 C CA . SER A 1 259 ? -17.363 9.431 11.746 1.00 98.50 259 SER A CA 1
ATOM 1999 C C . SER A 1 259 ? -15.965 9.739 12.289 1.00 98.50 259 SER A C 1
ATOM 2001 O O . SER A 1 259 ? -15.249 8.861 12.781 1.00 98.50 259 SER A O 1
ATOM 2003 N N . ILE A 1 260 ? -15.550 11.004 12.208 1.00 98.25 260 ILE A N 1
ATOM 2004 C CA . ILE A 1 260 ? -14.268 11.438 12.783 1.00 98.25 260 ILE A CA 1
ATOM 2005 C C . ILE A 1 260 ? -14.266 11.211 14.301 1.00 98.25 260 ILE A C 1
ATOM 2007 O O . ILE A 1 260 ? -13.276 10.713 14.840 1.00 98.25 260 ILE A O 1
ATOM 2011 N N . ASP A 1 261 ? -15.366 11.513 14.987 1.00 98.25 261 ASP A N 1
ATOM 2012 C CA . ASP A 1 261 ? -15.463 11.371 16.441 1.00 98.25 261 ASP A CA 1
ATOM 2013 C C . ASP A 1 261 ? -15.500 9.899 16.875 1.00 98.25 261 ASP A C 1
ATOM 2015 O O . ASP A 1 261 ? -14.770 9.507 17.794 1.00 98.25 261 ASP A O 1
ATOM 2019 N N . ASP A 1 262 ? -16.248 9.049 16.163 1.00 98.56 262 ASP A N 1
ATOM 2020 C CA . ASP A 1 262 ? -16.274 7.613 16.451 1.00 98.56 262 ASP A CA 1
ATOM 2021 C C . ASP A 1 262 ? -14.931 6.950 16.172 1.00 98.56 262 ASP A C 1
ATOM 2023 O O . ASP A 1 262 ? -14.540 6.044 16.908 1.00 98.56 262 ASP A O 1
ATOM 2027 N N . SER A 1 263 ? -14.172 7.429 15.177 1.00 98.44 263 SER A N 1
ATOM 2028 C CA . SER A 1 263 ? -12.824 6.916 14.925 1.00 98.44 263 SER A CA 1
ATOM 2029 C C . SER A 1 263 ? -11.922 7.072 16.155 1.00 98.44 263 SER A C 1
ATOM 2031 O O . SER A 1 263 ? -11.198 6.139 16.499 1.00 98.44 263 SER A O 1
ATOM 2033 N N . LEU A 1 264 ? -12.021 8.187 16.891 1.00 98.31 264 LEU A N 1
ATOM 2034 C CA . LEU A 1 264 ? -11.295 8.379 18.149 1.00 98.31 264 LEU A CA 1
ATOM 2035 C C . LEU A 1 264 ? -11.871 7.520 19.273 1.00 98.31 264 LEU A C 1
ATOM 2037 O O . LEU A 1 264 ? -11.115 6.863 19.990 1.00 98.31 264 LEU A O 1
ATOM 2041 N N . LYS A 1 265 ? -13.196 7.558 19.454 1.00 98.12 265 LYS A N 1
ATOM 2042 C CA . LYS A 1 265 ? -13.893 6.850 20.535 1.00 98.12 265 LYS A CA 1
ATOM 2043 C C . LYS A 1 265 ? -13.595 5.354 20.488 1.00 98.12 265 LYS A C 1
ATOM 2045 O O . LYS A 1 265 ? -13.159 4.790 21.487 1.00 98.12 265 LYS A O 1
ATOM 2050 N N . ILE A 1 266 ? -13.761 4.740 19.321 1.00 98.44 266 ILE A N 1
ATOM 2051 C CA . ILE A 1 266 ? -13.512 3.315 19.100 1.00 98.44 266 ILE A CA 1
ATOM 2052 C C . ILE A 1 266 ? -12.019 3.005 19.218 1.00 98.44 266 ILE A C 1
ATOM 2054 O O . ILE A 1 266 ? -11.662 2.025 19.864 1.00 98.44 266 ILE A O 1
ATOM 2058 N N . SER A 1 267 ? -11.128 3.851 18.684 1.00 98.06 267 SER A N 1
ATOM 2059 C CA . SER A 1 267 ? -9.681 3.640 18.857 1.00 98.06 267 SER A CA 1
ATOM 2060 C C . SER A 1 267 ? -9.283 3.582 20.330 1.00 98.06 267 SER A C 1
ATOM 2062 O O . SER A 1 267 ? -8.517 2.704 20.706 1.00 98.06 267 SER A O 1
ATOM 2064 N N . LYS A 1 268 ? -9.841 4.452 21.182 1.00 97.44 268 LYS A N 1
ATOM 2065 C CA . LYS A 1 268 ? -9.592 4.428 22.633 1.00 97.44 268 LYS A CA 1
ATOM 2066 C C . LYS A 1 268 ? -10.087 3.146 23.305 1.00 97.44 268 LYS A C 1
ATOM 2068 O O . LYS A 1 268 ? -9.439 2.685 24.234 1.00 97.44 268 LYS A O 1
ATOM 2073 N N . MET A 1 269 ? -11.205 2.574 22.850 1.00 97.25 269 MET A N 1
ATOM 2074 C CA . MET A 1 269 ? -11.760 1.338 23.424 1.00 97.25 269 MET A CA 1
ATOM 2075 C C . MET A 1 269 ? -10.828 0.134 23.250 1.00 97.25 269 MET A C 1
ATOM 2077 O O . MET A 1 269 ? -10.812 -0.742 24.105 1.00 97.25 269 MET A O 1
ATOM 2081 N N . PHE A 1 270 ? -10.057 0.098 22.161 1.00 97.50 270 PHE A N 1
ATOM 2082 C CA . PHE A 1 270 ? -9.164 -1.013 21.811 1.00 97.50 270 PHE A CA 1
ATOM 2083 C C . PHE A 1 270 ? -7.679 -0.655 21.961 1.00 97.50 270 PHE A C 1
ATOM 2085 O O . PHE A 1 270 ? -6.817 -1.313 21.378 1.00 97.50 270 PHE A O 1
ATOM 2092 N N . LEU A 1 271 ? -7.363 0.394 22.720 1.00 96.56 271 LEU A N 1
ATOM 2093 C CA . LEU A 1 271 ? -6.000 0.856 22.951 1.00 96.56 271 LEU A CA 1
ATOM 2094 C C . LEU A 1 271 ? -5.582 0.570 24.395 1.00 96.56 271 LEU A C 1
ATOM 2096 O O . LEU A 1 271 ? -6.241 1.017 25.331 1.00 96.56 271 LEU A O 1
ATOM 2100 N N . LEU A 1 272 ? -4.460 -0.131 24.570 1.00 93.06 272 LEU A N 1
ATOM 2101 C CA . LEU A 1 272 ? -3.761 -0.227 25.855 1.00 93.06 272 LEU A CA 1
ATOM 2102 C C . LEU A 1 272 ? -2.582 0.762 25.876 1.00 93.06 272 LEU A C 1
ATOM 2104 O O . LEU A 1 272 ? -2.555 1.749 25.147 1.00 93.06 272 LEU A O 1
ATOM 2108 N N . ASN A 1 273 ? -1.565 0.511 26.697 1.00 87.44 273 ASN A N 1
ATOM 2109 C CA . ASN A 1 273 ? -0.382 1.369 26.819 1.00 87.44 273 ASN A CA 1
ATOM 2110 C C . ASN A 1 273 ? 0.608 1.181 25.646 1.00 87.44 273 ASN A C 1
ATOM 2112 O O . ASN A 1 273 ? 1.781 0.872 25.858 1.00 87.44 273 ASN A O 1
ATOM 2116 N N . ARG A 1 274 ? 0.129 1.315 24.401 1.00 87.94 274 ARG A N 1
ATOM 2117 C CA . ARG A 1 274 ? 0.890 1.134 23.152 1.00 87.94 274 ARG A CA 1
ATOM 2118 C C . ARG A 1 274 ? 0.610 2.249 22.145 1.00 87.94 274 ARG A C 1
ATOM 2120 O O . ARG A 1 274 ? -0.229 3.115 22.375 1.00 87.94 274 ARG A O 1
ATOM 2127 N N . SER A 1 275 ? 1.337 2.230 21.024 1.00 89.56 275 SER A N 1
ATOM 2128 C CA . SER A 1 275 ? 1.250 3.281 20.005 1.00 89.56 275 SER A CA 1
ATOM 2129 C C . SER A 1 275 ? 0.098 3.150 19.018 1.00 89.56 275 SER A C 1
ATOM 2131 O O . SER A 1 275 ? -0.276 4.139 18.393 1.00 89.56 275 SER A O 1
ATOM 2133 N N . GLN A 1 276 ? -0.485 1.960 18.892 1.00 94.88 276 GLN A N 1
ATOM 2134 C CA . GLN A 1 276 ? -1.612 1.658 18.011 1.00 94.88 276 GLN A CA 1
ATOM 2135 C C . GLN A 1 276 ? -2.608 0.742 18.738 1.00 94.88 276 GLN A C 1
ATOM 2137 O O . GLN A 1 276 ? -2.207 0.068 19.690 1.00 94.88 276 GLN A O 1
ATOM 2142 N N . PRO A 1 277 ? -3.875 0.680 18.285 1.00 97.00 277 PRO A N 1
ATOM 2143 C CA . PRO A 1 277 ? -4.868 -0.250 18.819 1.00 97.00 277 PRO A CA 1
ATOM 2144 C C . PRO A 1 277 ? -4.379 -1.707 18.820 1.00 97.00 277 PRO A C 1
ATOM 2146 O O . PRO A 1 277 ? -3.749 -2.165 17.863 1.00 97.00 277 PRO A O 1
ATOM 2149 N N . GLU A 1 278 ? -4.703 -2.452 19.876 1.00 97.75 278 GLU A N 1
ATOM 2150 C CA . GLU A 1 278 ? -4.208 -3.816 20.104 1.00 97.75 278 GLU A CA 1
ATOM 2151 C C . GLU A 1 278 ? -4.507 -4.805 18.969 1.00 97.75 278 GLU A C 1
ATOM 2153 O O . GLU A 1 278 ? -3.593 -5.552 18.603 1.00 97.75 278 GLU A O 1
ATOM 2158 N N . PRO A 1 279 ? -5.701 -4.805 18.334 1.00 97.88 279 PRO A N 1
ATOM 2159 C CA . PRO A 1 279 ? -5.965 -5.701 17.209 1.00 97.88 279 PRO A CA 1
ATOM 2160 C C . PRO A 1 279 ? -4.941 -5.535 16.078 1.00 97.88 279 PRO A C 1
ATOM 2162 O O . PRO A 1 279 ? -4.533 -6.513 15.450 1.00 97.88 279 PRO A O 1
ATOM 2165 N N . LEU A 1 280 ? -4.484 -4.300 15.839 1.00 96.94 280 LEU A N 1
ATOM 2166 C CA . LEU A 1 280 ? -3.518 -3.990 14.790 1.00 96.94 280 LEU A CA 1
ATOM 2167 C C . LEU A 1 280 ? -2.106 -4.462 15.150 1.00 96.94 280 LEU A C 1
ATOM 2169 O O . LEU A 1 280 ? -1.408 -5.022 14.305 1.00 96.94 280 LEU A O 1
ATOM 2173 N N . ILE A 1 281 ? -1.703 -4.309 16.415 1.00 96.56 281 ILE A N 1
ATOM 2174 C CA . ILE A 1 281 ? -0.420 -4.833 16.896 1.00 96.56 281 ILE A CA 1
ATOM 2175 C C . ILE A 1 281 ? -0.375 -6.362 16.777 1.00 96.56 281 ILE A C 1
ATOM 2177 O O . ILE A 1 281 ? 0.630 -6.915 16.326 1.00 96.56 281 ILE A O 1
ATOM 2181 N N . LEU A 1 282 ? -1.460 -7.057 17.129 1.00 97.69 282 LEU A N 1
ATOM 2182 C CA . LEU A 1 282 ? -1.527 -8.513 16.992 1.00 97.69 282 LEU A CA 1
ATOM 2183 C C . LEU A 1 282 ? -1.517 -8.960 15.529 1.00 97.69 282 LEU A C 1
ATOM 2185 O O . LEU A 1 282 ? -0.818 -9.918 15.199 1.00 97.69 282 LEU A O 1
ATOM 2189 N N . ALA A 1 283 ? -2.218 -8.251 14.640 1.00 98.00 283 ALA A N 1
ATOM 2190 C CA . ALA A 1 283 ? -2.159 -8.518 13.205 1.00 98.00 283 ALA A CA 1
ATOM 2191 C C . ALA A 1 283 ? -0.730 -8.376 12.654 1.00 98.00 283 ALA A C 1
ATOM 2193 O O . ALA A 1 283 ? -0.277 -9.241 11.904 1.00 98.00 283 ALA A O 1
ATOM 2194 N N . HIS A 1 284 ? 0.016 -7.358 13.097 1.00 96.81 284 HIS A N 1
ATOM 2195 C CA . HIS A 1 284 ? 1.427 -7.182 12.747 1.00 96.81 284 HIS A CA 1
ATOM 2196 C C . HIS A 1 284 ? 2.324 -8.329 13.234 1.00 96.81 284 HIS A C 1
ATOM 2198 O O . HIS A 1 284 ? 3.228 -8.788 12.530 1.00 96.81 284 HIS A O 1
ATOM 2204 N N . MET A 1 285 ? 2.085 -8.821 14.451 1.00 97.00 285 MET A N 1
ATOM 2205 C CA . MET A 1 285 ? 2.829 -9.957 14.995 1.00 97.00 285 MET A CA 1
ATOM 2206 C C . MET A 1 285 ? 2.515 -11.255 14.243 1.00 97.00 285 MET A C 1
ATOM 2208 O O . MET A 1 285 ? 3.434 -12.008 13.917 1.00 97.00 285 MET A O 1
ATOM 2212 N N . GLU A 1 286 ? 1.243 -11.509 13.934 1.00 97.75 286 GLU A N 1
ATOM 2213 C CA . GLU A 1 286 ? 0.803 -12.694 13.189 1.00 97.75 286 GLU A CA 1
ATOM 2214 C C . GLU A 1 286 ? 1.318 -12.679 11.740 1.00 97.75 286 GLU A C 1
ATOM 2216 O O . GLU A 1 286 ? 1.814 -13.704 11.266 1.00 97.75 286 GLU A O 1
ATOM 2221 N N . SER A 1 287 ? 1.297 -11.529 11.051 1.00 96.62 287 SER A N 1
ATOM 2222 C CA . SER A 1 287 ? 1.827 -11.402 9.682 1.00 96.62 287 SER A CA 1
ATOM 2223 C C . SER A 1 287 ? 3.328 -11.720 9.636 1.00 96.62 287 SER A C 1
ATOM 2225 O O . SER A 1 287 ? 3.776 -12.534 8.819 1.00 96.62 287 SER A O 1
ATOM 2227 N N . LYS A 1 288 ? 4.106 -11.169 10.578 1.00 96.25 288 LYS A N 1
ATOM 2228 C CA . LYS A 1 288 ? 5.536 -11.462 10.731 1.00 96.25 288 LYS A CA 1
ATOM 2229 C C . LYS A 1 288 ? 5.794 -12.919 11.090 1.00 96.25 288 LYS A C 1
ATOM 2231 O O . LYS A 1 288 ? 6.624 -13.557 10.446 1.00 96.25 288 LYS A O 1
ATOM 2236 N N . MET A 1 289 ? 5.076 -13.479 12.062 1.00 95.62 289 MET A N 1
ATOM 2237 C CA . MET A 1 289 ? 5.244 -14.884 12.446 1.00 95.62 289 MET A CA 1
ATOM 2238 C C . MET A 1 289 ? 4.984 -15.826 11.263 1.00 95.62 289 MET A C 1
ATOM 2240 O O . MET A 1 289 ? 5.737 -16.781 11.057 1.00 95.62 289 MET A O 1
ATOM 2244 N N . ALA A 1 290 ? 3.949 -15.549 10.468 1.00 92.50 290 ALA A N 1
ATOM 2245 C CA . ALA A 1 290 ? 3.634 -16.317 9.270 1.00 92.50 290 ALA A CA 1
ATOM 2246 C C . ALA A 1 290 ? 4.746 -16.229 8.216 1.00 92.50 290 ALA A C 1
ATOM 2248 O O . ALA A 1 290 ? 5.061 -17.238 7.583 1.00 92.50 290 ALA A O 1
ATOM 2249 N N . SER A 1 291 ? 5.366 -15.053 8.068 1.00 91.19 291 SER A N 1
ATOM 2250 C CA . SER A 1 291 ? 6.486 -14.857 7.146 1.00 91.19 291 SER A CA 1
ATOM 2251 C C . SER A 1 291 ? 7.737 -15.650 7.535 1.00 91.19 291 SER A C 1
ATOM 2253 O O . SER A 1 291 ? 8.382 -16.198 6.651 1.00 91.19 291 SER A O 1
ATOM 2255 N N . THR A 1 292 ? 8.027 -15.791 8.835 1.00 87.50 292 THR A N 1
ATOM 2256 C CA . THR A 1 292 ? 9.215 -16.507 9.340 1.00 87.50 292 THR A CA 1
ATOM 2257 C C . THR A 1 292 ? 9.033 -18.024 9.375 1.00 87.50 292 THR A C 1
ATOM 2259 O O . THR A 1 292 ? 9.975 -18.770 9.146 1.00 87.50 292 THR A O 1
ATOM 2262 N N . LYS A 1 293 ? 7.822 -18.524 9.659 1.00 76.06 293 LYS A N 1
ATOM 2263 C CA . LYS A 1 293 ? 7.542 -19.976 9.688 1.00 76.06 293 LYS A CA 1
ATOM 2264 C C . LYS A 1 293 ? 7.536 -20.626 8.300 1.00 76.06 293 LYS A C 1
ATOM 2266 O O . LYS A 1 293 ? 7.470 -21.848 8.208 1.00 76.06 293 LYS A O 1
ATOM 2271 N N . GLN A 1 294 ? 7.504 -19.824 7.238 1.00 59.22 294 GLN A N 1
ATOM 2272 C CA . GLN A 1 294 ? 7.338 -20.292 5.861 1.00 59.22 294 GLN A CA 1
ATOM 2273 C C . GLN A 1 294 ? 8.381 -19.732 4.882 1.00 59.22 294 GLN A C 1
ATOM 2275 O O . GLN A 1 294 ? 8.192 -19.881 3.668 1.00 59.22 294 GLN A O 1
ATOM 2280 N N . SER A 1 295 ? 9.411 -19.061 5.407 1.00 52.44 295 SER A N 1
ATOM 2281 C CA . SER A 1 295 ? 10.648 -18.672 4.720 1.00 52.44 295 SER A CA 1
ATOM 2282 C C . SER A 1 295 ? 11.692 -19.767 4.864 1.00 52.44 295 SER A C 1
ATOM 2284 O O . SER A 1 295 ? 12.300 -20.116 3.834 1.00 52.44 295 SER A O 1
#